Protein AF-A0A7S2FGI6-F1 (afdb_monomer)

Mean predicted aligned error: 8.93 Å

Foldseek 3Di:
DVDDDPPDPAAKWAFFKKQDDDPDPVAAFAKMKGWDDPDPDPQWIKIKMWHDDPNDIDIDIDGGWGADPVDGFKTFHVVCPPPDPDQFRVKMKGWQAWDDDPNKTKTWIWIDGSVCVVVVATMITIIIPDQDDDVVVVVVVVVSCVVSVQVVDPSRDMDTHHGDPPRDPDPPPPPPVPD

Structure (mmCIF, N/CA/C/O backbone):
data_AF-A0A7S2FGI6-F1
#
_entry.id   AF-A0A7S2FGI6-F1
#
loop_
_atom_site.group_PDB
_atom_site.id
_atom_site.type_symbol
_atom_site.label_atom_id
_atom_site.label_alt_id
_atom_site.label_comp_id
_atom_site.label_asym_id
_atom_site.label_entity_id
_atom_site.label_seq_id
_atom_site.pdbx_PDB_ins_code
_atom_site.Cartn_x
_atom_site.Cartn_y
_atom_site.Cartn_z
_atom_site.occupancy
_atom_site.B_iso_or_equiv
_atom_site.auth_seq_id
_atom_site.auth_comp_id
_atom_site.auth_asym_id
_atom_site.auth_atom_id
_atom_site.pdbx_PDB_model_num
ATOM 1 N N . TYR A 1 1 ? 4.372 -10.197 -8.616 1.00 46.59 1 TYR A N 1
ATOM 2 C CA . TYR A 1 1 ? 3.304 -10.507 -9.599 1.00 46.59 1 TYR A CA 1
ATOM 3 C C . TYR A 1 1 ? 3.444 -11.853 -10.317 1.00 46.59 1 TYR A C 1
ATOM 5 O O . TYR A 1 1 ? 2.814 -12.069 -11.348 1.00 46.59 1 TYR A O 1
ATOM 13 N N . THR A 1 2 ? 4.161 -12.835 -9.771 1.00 31.14 2 THR A N 1
ATOM 14 C CA . THR A 1 2 ? 4.179 -14.184 -10.351 1.00 31.14 2 THR A CA 1
ATOM 15 C C . THR A 1 2 ? 2.894 -14.936 -9.953 1.00 31.14 2 THR A C 1
ATOM 17 O O . THR A 1 2 ? 2.873 -15.671 -8.975 1.00 31.14 2 THR A O 1
ATOM 20 N N . ASN A 1 3 ? 1.818 -14.703 -10.729 1.00 39.06 3 ASN A N 1
ATOM 21 C CA . ASN A 1 3 ? 0.435 -15.239 -10.653 1.00 39.06 3 ASN A CA 1
ATOM 22 C C . ASN A 1 3 ? -0.612 -14.499 -9.774 1.00 39.06 3 ASN A C 1
ATOM 24 O O . ASN A 1 3 ? -1.345 -15.137 -9.022 1.00 39.06 3 ASN A O 1
ATOM 28 N N . GLY A 1 4 ? -0.761 -13.171 -9.898 1.00 44.75 4 GLY A N 1
ATOM 29 C CA . GLY A 1 4 ? -1.858 -12.411 -9.257 1.00 44.75 4 GLY A CA 1
ATOM 30 C C . GLY A 1 4 ? -3.149 -12.372 -10.098 1.00 44.75 4 GLY A C 1
ATOM 31 O O . GLY A 1 4 ? -3.116 -11.970 -11.255 1.00 44.75 4 GLY A O 1
ATOM 32 N N . SER A 1 5 ? -4.294 -12.772 -9.536 1.00 54.50 5 SER A N 1
ATOM 33 C CA . SER A 1 5 ? -5.524 -13.155 -10.261 1.00 54.50 5 SER A CA 1
ATOM 34 C C . SER A 1 5 ? -6.460 -12.031 -10.743 1.00 54.50 5 SER A C 1
ATOM 36 O O . SER A 1 5 ? -7.528 -12.351 -11.267 1.00 54.50 5 SER A O 1
ATOM 38 N N . TRP A 1 6 ? -6.138 -10.740 -10.566 1.00 61.28 6 TRP A N 1
ATOM 39 C CA . TRP A 1 6 ? -7.107 -9.651 -10.840 1.00 61.28 6 TRP A CA 1
ATOM 40 C C . TRP A 1 6 ? -6.673 -8.546 -11.813 1.00 61.28 6 TRP A C 1
ATOM 42 O O . TRP A 1 6 ? -7.437 -7.604 -12.008 1.00 61.28 6 TRP A O 1
ATOM 52 N N . GLY A 1 7 ? -5.499 -8.656 -12.438 1.00 66.88 7 GLY A N 1
ATOM 53 C CA . GLY A 1 7 ? -5.110 -7.846 -13.603 1.00 66.88 7 GLY A CA 1
ATOM 54 C C . GLY A 1 7 ? -4.471 -6.476 -13.337 1.00 66.88 7 GLY A C 1
ATOM 55 O O . GLY A 1 7 ? -3.528 -6.149 -14.041 1.00 66.88 7 GLY A O 1
ATOM 56 N N . SER A 1 8 ? -4.919 -5.693 -12.347 1.00 78.19 8 SER A N 1
ATOM 57 C CA . SER A 1 8 ? -4.361 -4.353 -12.064 1.00 78.19 8 SER A CA 1
ATOM 58 C C . SER A 1 8 ? -4.522 -3.946 -10.591 1.00 78.19 8 SER A C 1
ATOM 60 O O . SER A 1 8 ? -5.429 -4.435 -9.910 1.00 78.19 8 SER A O 1
ATOM 62 N N . VAL A 1 9 ? -3.633 -3.068 -10.110 1.00 86.69 9 VAL A N 1
ATOM 63 C CA . VAL A 1 9 ? -3.728 -2.359 -8.811 1.00 86.69 9 VAL A CA 1
ATOM 64 C C . VAL A 1 9 ? -4.228 -0.923 -8.953 1.0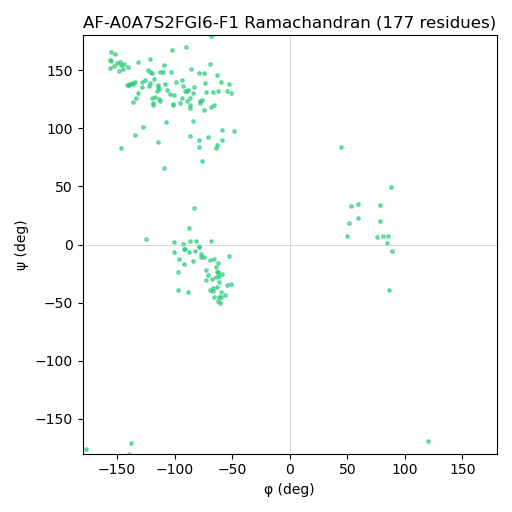0 86.69 9 VAL A C 1
ATOM 66 O O . VAL A 1 9 ? -4.341 -0.220 -7.955 1.00 86.69 9 VAL A O 1
ATOM 69 N N . GLU A 1 10 ? -4.553 -0.494 -10.171 1.00 88.19 10 GLU A N 1
ATOM 70 C CA . GLU A 1 10 ? -5.109 0.828 -10.443 1.00 88.19 10 GLU A CA 1
ATOM 71 C C . GLU A 1 10 ? -6.340 1.126 -9.575 1.00 88.19 10 GLU A C 1
ATOM 73 O O . GLU A 1 10 ? -7.215 0.273 -9.382 1.00 88.19 10 GLU A O 1
ATOM 78 N N . GLY A 1 11 ? -6.402 2.355 -9.070 1.00 89.69 11 GLY A N 1
ATOM 79 C CA . GLY A 1 11 ? -7.513 2.884 -8.294 1.00 89.69 11 GLY A CA 1
ATOM 80 C C . GLY A 1 11 ? -7.126 3.330 -6.889 1.00 89.69 11 GLY A C 1
ATOM 81 O O . GLY A 1 11 ? -5.951 3.440 -6.534 1.00 89.69 11 GLY A O 1
ATOM 82 N N . ASP A 1 12 ? -8.160 3.592 -6.096 1.00 92.00 12 ASP A N 1
ATOM 83 C CA . ASP A 1 12 ? -8.065 4.056 -4.718 1.00 92.00 12 ASP A CA 1
ATOM 84 C C . ASP A 1 12 ? -8.093 2.887 -3.725 1.00 92.00 12 ASP A C 1
ATOM 86 O O . ASP A 1 12 ? -8.932 1.987 -3.818 1.00 92.00 12 ASP A O 1
ATOM 90 N N . TRP A 1 13 ? -7.219 2.938 -2.721 1.00 94.56 13 TRP A N 1
ATOM 91 C CA . TRP A 1 13 ? -7.056 1.884 -1.726 1.00 94.56 13 TRP A CA 1
ATOM 92 C C . TRP A 1 13 ? -6.852 2.440 -0.323 1.00 94.56 13 TRP A C 1
ATOM 94 O O . TRP A 1 13 ? -6.074 3.362 -0.096 1.00 94.56 13 TRP A O 1
ATOM 104 N N . TYR A 1 14 ? -7.500 1.828 0.660 1.00 94.56 14 TYR A N 1
ATOM 105 C CA . TYR A 1 14 ? -7.338 2.187 2.065 1.00 94.56 14 TYR A CA 1
ATOM 106 C C . TYR A 1 14 ? -6.119 1.488 2.649 1.00 94.56 14 TYR A C 1
ATOM 108 O O . TYR A 1 14 ? -5.989 0.271 2.521 1.00 94.56 14 TYR A O 1
ATOM 116 N N . VAL A 1 15 ? -5.243 2.233 3.322 1.00 93.88 15 VAL A N 1
ATOM 117 C CA . VAL A 1 15 ? -4.039 1.669 3.950 1.00 93.88 15 VAL A CA 1
ATOM 118 C C . VAL A 1 15 ? -4.412 1.123 5.321 1.00 93.88 15 VAL A C 1
ATOM 120 O O . VAL A 1 15 ? -4.683 1.870 6.261 1.00 93.88 15 VAL A O 1
ATOM 123 N N . ILE A 1 16 ? -4.463 -0.197 5.431 1.00 95.06 16 ILE A N 1
ATOM 124 C CA . ILE A 1 16 ? -4.957 -0.892 6.617 1.00 95.06 16 ILE A CA 1
ATOM 125 C C . ILE A 1 16 ? -3.844 -1.123 7.630 1.00 95.06 16 ILE A C 1
ATOM 127 O O . ILE A 1 16 ? -4.072 -0.967 8.830 1.00 95.06 16 ILE A O 1
ATOM 131 N N . ALA A 1 17 ? -2.649 -1.484 7.163 1.00 92.94 17 ALA A N 1
ATOM 132 C CA . ALA A 1 17 ? -1.533 -1.800 8.043 1.00 92.94 17 ALA A CA 1
ATOM 133 C C . ALA A 1 17 ? -0.166 -1.513 7.408 1.00 92.94 17 ALA A C 1
ATOM 135 O O . ALA A 1 17 ? -0.068 -1.347 6.191 1.00 92.94 17 ALA A O 1
ATOM 136 N N . GLY A 1 18 ? 0.883 -1.460 8.229 1.00 89.56 18 GLY A N 1
ATOM 137 C CA . GLY A 1 18 ? 2.275 -1.332 7.787 1.00 89.56 18 GLY A CA 1
ATOM 138 C C . GLY A 1 18 ? 3.283 -1.377 8.939 1.00 89.56 18 GLY A C 1
ATOM 139 O O . GLY A 1 18 ? 2.888 -1.574 10.089 1.00 89.56 18 GLY A O 1
ATOM 140 N N . ASN A 1 19 ? 4.578 -1.186 8.651 1.00 84.44 19 ASN A N 1
ATOM 141 C CA . ASN A 1 19 ? 5.636 -1.213 9.681 1.00 84.44 19 ASN A CA 1
ATOM 142 C C . ASN A 1 19 ? 5.899 0.118 10.394 1.00 84.44 19 ASN A C 1
ATOM 144 O O . ASN A 1 19 ? 6.813 0.204 11.215 1.00 84.44 19 ASN A O 1
ATOM 148 N N . VAL A 1 20 ? 5.136 1.172 10.100 1.00 80.81 20 VAL A N 1
ATOM 149 C CA . VAL A 1 20 ? 5.366 2.479 10.721 1.00 80.81 20 VAL A CA 1
ATOM 150 C C . VAL A 1 20 ? 4.455 2.639 11.945 1.00 80.81 20 VAL A C 1
ATOM 152 O O . VAL A 1 20 ? 3.231 2.579 11.786 1.00 80.81 20 VAL A O 1
ATOM 155 N N . PRO A 1 21 ? 5.004 2.866 13.156 1.00 79.12 21 PRO A N 1
ATOM 156 C CA . PRO A 1 21 ? 4.203 3.009 14.369 1.00 79.12 21 PRO A CA 1
ATOM 157 C C . PRO A 1 21 ? 3.211 4.174 14.292 1.00 79.12 21 PRO A C 1
ATOM 159 O O . PRO A 1 21 ? 3.551 5.264 13.834 1.00 79.12 21 PRO A O 1
ATOM 162 N N . THR A 1 22 ? 1.997 3.973 14.809 1.00 73.44 22 THR A N 1
ATOM 163 C CA . THR A 1 22 ? 0.881 4.938 14.723 1.00 73.44 22 THR A CA 1
ATOM 164 C C . THR A 1 22 ? 1.108 6.253 15.477 1.00 73.44 22 THR A C 1
ATOM 166 O O . THR A 1 22 ? 0.327 7.188 15.332 1.00 73.44 22 THR A O 1
ATOM 169 N N . ASP A 1 23 ? 2.127 6.325 16.335 1.00 69.56 23 ASP A N 1
ATOM 170 C CA . ASP A 1 23 ? 2.489 7.513 17.114 1.00 69.56 23 ASP A CA 1
ATOM 171 C C . ASP A 1 23 ? 3.509 8.423 16.401 1.00 69.56 23 ASP A C 1
ATOM 173 O O . ASP A 1 23 ? 3.841 9.502 16.901 1.00 69.56 23 ASP A O 1
ATOM 177 N N . LYS A 1 24 ? 4.010 8.019 15.226 1.00 66.25 24 LYS A N 1
ATOM 178 C CA . LYS A 1 24 ? 4.935 8.815 14.414 1.00 66.25 24 LYS A CA 1
ATOM 179 C C . LYS A 1 24 ? 4.172 9.814 13.556 1.00 66.25 24 LYS A C 1
ATOM 181 O O . LYS A 1 24 ? 3.243 9.448 12.855 1.00 66.25 24 LYS A O 1
ATOM 186 N N . SER A 1 25 ? 4.645 11.059 13.496 1.00 60.88 25 SER A N 1
ATOM 187 C CA . SER A 1 25 ? 4.086 12.100 12.613 1.00 60.88 25 SER A CA 1
ATOM 188 C C . SER A 1 25 ? 4.198 11.782 11.114 1.00 60.88 25 SER A C 1
ATOM 190 O O . SER A 1 25 ? 3.547 12.433 10.302 1.00 60.88 25 SER A O 1
ATOM 192 N N . ALA A 1 26 ? 5.041 10.809 10.754 1.00 61.28 26 ALA A N 1
ATOM 193 C CA . ALA A 1 26 ? 5.211 10.310 9.390 1.00 61.28 26 ALA A CA 1
ATOM 194 C C . ALA A 1 26 ? 4.047 9.415 8.917 1.00 61.28 26 ALA A C 1
ATOM 196 O O . ALA A 1 26 ? 3.960 9.117 7.733 1.00 61.28 26 ALA A O 1
ATOM 197 N N . VAL A 1 27 ? 3.157 9.006 9.826 1.00 67.19 27 VAL A N 1
ATOM 198 C CA . VAL A 1 27 ? 1.917 8.280 9.531 1.00 67.19 27 VAL A CA 1
ATOM 199 C C . VAL A 1 27 ? 0.748 8.928 10.260 1.00 67.19 27 VAL A C 1
ATOM 201 O O . VAL A 1 27 ? 0.908 9.665 11.234 1.00 67.19 27 VAL A O 1
ATOM 204 N N . GLY A 1 28 ? -0.454 8.705 9.744 1.00 72.81 28 GLY A N 1
ATOM 205 C CA . GLY A 1 28 ? -1.670 9.299 10.277 1.00 72.81 28 GLY A CA 1
ATOM 206 C C . GLY A 1 28 ? -2.824 8.317 10.332 1.00 72.81 28 GLY A C 1
ATOM 207 O O . GLY A 1 28 ? -2.676 7.124 10.093 1.00 72.81 28 GLY A O 1
ATOM 208 N N . ASN A 1 29 ? -3.999 8.851 10.634 1.00 80.69 29 ASN A N 1
ATOM 209 C CA . ASN A 1 29 ? -5.262 8.145 10.456 1.00 80.69 29 ASN A CA 1
ATOM 210 C C . ASN A 1 29 ? -5.813 8.430 9.055 1.00 80.69 29 ASN A C 1
ATOM 212 O O . ASN A 1 29 ? -5.332 9.344 8.378 1.00 80.69 29 ASN A O 1
ATOM 216 N N . CYS A 1 30 ? -6.860 7.706 8.654 1.00 86.62 30 CYS A N 1
ATOM 217 C CA . CYS A 1 30 ? -7.558 7.951 7.386 1.00 86.62 30 CYS A CA 1
ATOM 218 C C . CYS A 1 30 ? -6.638 7.828 6.161 1.00 86.62 30 CYS A C 1
ATOM 220 O O . CYS A 1 30 ? -6.749 8.596 5.211 1.00 86.62 30 CYS A O 1
ATOM 222 N N . MET A 1 31 ? -5.680 6.905 6.220 1.00 89.19 31 MET A N 1
ATOM 223 C CA . MET A 1 31 ? -4.678 6.754 5.174 1.00 89.19 31 MET A CA 1
ATOM 224 C C . MET A 1 31 ? -5.292 6.127 3.922 1.00 89.19 31 MET A C 1
ATOM 226 O O . MET A 1 31 ? -5.936 5.076 4.010 1.00 89.19 31 MET A O 1
ATOM 230 N N . GLN A 1 32 ? -5.033 6.724 2.766 1.00 91.38 32 GLN A N 1
ATOM 231 C CA . GLN A 1 32 ? -5.449 6.211 1.466 1.00 91.38 32 GLN A CA 1
ATOM 232 C C . GLN A 1 32 ? -4.289 6.339 0.485 1.00 91.38 32 GLN A C 1
ATOM 234 O O . GLN A 1 32 ? -3.583 7.344 0.494 1.00 91.38 32 GLN A O 1
ATOM 239 N N . MET A 1 33 ? -4.088 5.312 -0.330 1.00 91.69 33 MET A N 1
ATOM 240 C CA . MET A 1 33 ? -3.188 5.322 -1.474 1.00 91.69 33 MET A CA 1
ATOM 241 C C . MET A 1 33 ? -3.997 5.293 -2.761 1.00 91.69 33 MET A C 1
ATOM 243 O O . MET A 1 33 ? -5.049 4.659 -2.816 1.00 91.69 33 MET A O 1
ATOM 247 N N . LYS A 1 34 ? -3.473 5.919 -3.803 1.00 91.31 34 LYS A N 1
ATOM 248 C CA . LYS A 1 34 ? -4.020 5.865 -5.151 1.00 91.31 34 LYS A CA 1
ATOM 249 C C . LYS A 1 34 ? -2.923 5.473 -6.120 1.00 91.31 34 LYS A C 1
ATOM 251 O O . LYS A 1 34 ? -1.807 5.978 -6.025 1.00 91.31 34 LYS A O 1
ATOM 256 N N . PHE A 1 35 ? -3.259 4.565 -7.024 1.00 89.06 35 PHE A N 1
ATOM 257 C CA . PHE A 1 35 ? -2.382 4.114 -8.095 1.00 89.06 35 PHE A CA 1
ATOM 258 C C . PHE A 1 35 ? -3.042 4.449 -9.428 1.00 89.06 35 PHE A C 1
ATOM 260 O O . PHE A 1 35 ? -4.157 3.999 -9.691 1.00 89.06 35 PHE A O 1
ATOM 267 N N . GLU A 1 36 ? -2.372 5.233 -10.261 1.00 87.69 36 GLU A N 1
ATOM 268 C CA . GLU A 1 36 ? -2.850 5.609 -11.593 1.00 87.69 36 GLU A CA 1
ATOM 269 C C . GLU A 1 36 ? -1.832 5.192 -12.640 1.00 87.69 36 GLU A C 1
ATOM 271 O O . GLU A 1 36 ? -0.639 5.427 -12.468 1.00 87.69 36 GLU A O 1
ATOM 276 N N . PHE A 1 37 ? -2.307 4.619 -13.739 1.00 83.75 37 PHE A N 1
ATOM 277 C CA . PHE A 1 37 ? -1.477 4.246 -14.877 1.00 83.75 37 PHE A CA 1
ATOM 278 C C . PHE A 1 37 ? -1.770 5.225 -16.024 1.00 83.75 37 PHE A C 1
ATOM 280 O O . PHE A 1 37 ? -2.868 5.184 -16.587 1.00 83.75 37 PHE A O 1
ATOM 287 N N . PRO A 1 38 ? -0.869 6.180 -16.330 1.00 77.25 38 PRO A N 1
ATOM 288 C CA . PRO A 1 38 ? -1.092 7.146 -17.402 1.00 77.25 38 PRO A CA 1
ATOM 289 C C . PRO A 1 38 ? -1.207 6.459 -18.776 1.00 77.25 38 PRO A C 1
ATOM 291 O O . PRO A 1 38 ? -0.367 5.643 -19.127 1.00 77.25 38 PRO A O 1
ATOM 294 N N . GLU A 1 39 ? -2.232 6.828 -19.554 1.00 61.47 39 GLU A N 1
ATOM 295 C CA . GLU A 1 39 ? -2.432 6.502 -20.985 1.00 61.47 39 GLU A CA 1
ATOM 296 C C . GLU A 1 39 ? -2.159 5.047 -21.431 1.00 61.47 39 GLU A C 1
ATOM 298 O O . GLU A 1 39 ? -1.122 4.789 -22.017 1.00 61.47 39 GLU A O 1
ATOM 303 N N . ASP A 1 40 ? -3.108 4.109 -21.289 1.00 61.19 40 ASP A N 1
ATOM 304 C CA . ASP A 1 40 ? -3.093 2.747 -21.894 1.00 61.19 40 ASP A CA 1
ATOM 305 C C . ASP A 1 40 ? -1.802 1.900 -21.710 1.00 61.19 40 ASP A C 1
ATOM 307 O O . ASP A 1 40 ? -1.700 0.802 -22.270 1.00 61.19 40 ASP A O 1
ATOM 311 N N . THR A 1 41 ? -0.828 2.348 -20.915 1.00 66.00 41 THR A N 1
ATOM 312 C CA . THR A 1 41 ? 0.397 1.613 -20.598 1.00 66.00 41 THR A CA 1
ATOM 313 C C . THR A 1 41 ? 0.361 1.138 -19.150 1.00 66.00 41 THR A C 1
ATOM 315 O O . THR A 1 41 ? -0.052 1.848 -18.240 1.00 66.00 41 THR A O 1
ATOM 318 N N . THR A 1 42 ? 0.800 -0.100 -18.931 1.00 67.19 42 THR A N 1
ATOM 319 C CA . THR A 1 42 ? 1.087 -0.632 -17.590 1.00 67.19 42 THR A CA 1
ATOM 320 C C . THR A 1 42 ? 2.517 -0.328 -17.148 1.00 67.19 42 THR A C 1
ATOM 322 O O . THR A 1 42 ? 2.886 -0.622 -16.011 1.00 67.19 42 THR A O 1
ATOM 325 N N . GLU A 1 43 ? 3.313 0.240 -18.057 1.00 71.44 43 GLU A N 1
ATOM 326 C CA . GLU A 1 43 ? 4.725 0.538 -17.853 1.00 71.44 43 GLU A CA 1
ATOM 327 C C . GLU A 1 43 ? 4.892 1.721 -16.905 1.00 71.44 43 GLU A C 1
ATOM 329 O O . GLU A 1 43 ? 5.854 1.733 -16.159 1.00 71.44 43 GLU A O 1
ATOM 334 N N . TRP A 1 44 ? 3.958 2.674 -16.860 1.00 80.69 44 TRP A N 1
ATOM 335 C CA . TRP A 1 44 ? 4.074 3.859 -16.007 1.00 80.69 44 TRP A CA 1
ATOM 336 C C . TRP A 1 44 ? 3.025 3.866 -14.901 1.00 80.69 44 TRP A C 1
ATOM 338 O O . TRP A 1 44 ? 1.844 3.659 -15.161 1.00 80.69 44 TRP A O 1
ATOM 348 N N . MET A 1 45 ? 3.439 4.159 -13.669 1.00 84.81 45 MET A N 1
ATOM 349 C CA . MET A 1 45 ? 2.554 4.232 -12.509 1.00 84.81 45 MET A CA 1
ATOM 350 C C . MET A 1 45 ? 2.827 5.494 -11.684 1.00 84.81 45 MET A C 1
ATOM 352 O O . MET A 1 45 ? 3.939 5.736 -11.213 1.00 84.81 45 MET A O 1
ATOM 356 N N . ASN A 1 46 ? 1.780 6.272 -11.438 1.00 84.69 46 ASN A N 1
ATOM 357 C CA . ASN A 1 46 ? 1.743 7.281 -10.390 1.00 84.69 46 ASN A CA 1
ATOM 358 C C . ASN A 1 46 ? 1.193 6.650 -9.110 1.00 84.69 46 ASN A C 1
ATOM 360 O O . ASN A 1 46 ? 0.161 5.983 -9.131 1.00 84.69 46 ASN A O 1
ATOM 364 N N . GLN A 1 47 ? 1.872 6.886 -7.996 1.00 85.50 47 GLN A N 1
ATOM 365 C CA . GLN A 1 47 ? 1.442 6.521 -6.657 1.00 85.50 47 GLN A CA 1
ATOM 366 C C . GLN A 1 47 ? 1.261 7.795 -5.838 1.00 85.50 47 GLN A C 1
ATOM 368 O O . GLN A 1 47 ? 2.185 8.588 -5.684 1.00 85.50 47 GLN A O 1
ATOM 373 N N . GLU A 1 48 ? 0.100 7.959 -5.233 1.00 86.19 48 GLU A N 1
ATOM 374 C CA . GLU A 1 48 ? -0.179 9.043 -4.298 1.00 86.19 48 GLU A CA 1
ATOM 375 C C . GLU A 1 48 ? -0.620 8.447 -2.965 1.00 86.19 48 GLU A C 1
ATOM 377 O O . GLU A 1 48 ? -1.213 7.369 -2.918 1.00 86.19 48 GLU A O 1
ATOM 382 N N . MET A 1 49 ? -0.353 9.134 -1.859 1.00 85.88 49 MET A N 1
ATOM 383 C CA . MET A 1 49 ? -0.948 8.802 -0.568 1.00 85.88 49 MET A CA 1
ATOM 384 C C . MET A 1 49 ? -1.339 10.065 0.185 1.00 85.88 49 MET A C 1
ATOM 386 O O . MET A 1 49 ? -0.561 11.012 0.307 1.00 85.88 49 MET A O 1
ATOM 390 N N . MET A 1 50 ? -2.521 10.006 0.790 1.00 86.56 50 MET A N 1
ATOM 391 C CA . MET A 1 50 ? -3.013 10.981 1.752 1.00 86.56 50 MET A CA 1
ATOM 392 C C . MET A 1 50 ? -3.141 10.371 3.148 1.00 86.56 50 MET A C 1
ATOM 394 O O . MET A 1 50 ? -3.428 9.182 3.302 1.00 86.56 50 MET A O 1
ATOM 398 N N . TYR A 1 51 ? -2.935 11.187 4.180 1.00 83.81 51 TYR A N 1
ATOM 399 C CA . TYR A 1 51 ? -3.150 10.804 5.575 1.00 83.81 51 TYR A CA 1
ATOM 400 C C . TYR A 1 51 ? -3.400 12.020 6.468 1.00 83.81 51 TYR A C 1
ATOM 402 O O . TYR A 1 51 ? -3.003 13.137 6.146 1.00 83.81 51 TYR A O 1
ATOM 410 N N . LYS A 1 52 ? -4.020 11.811 7.634 1.00 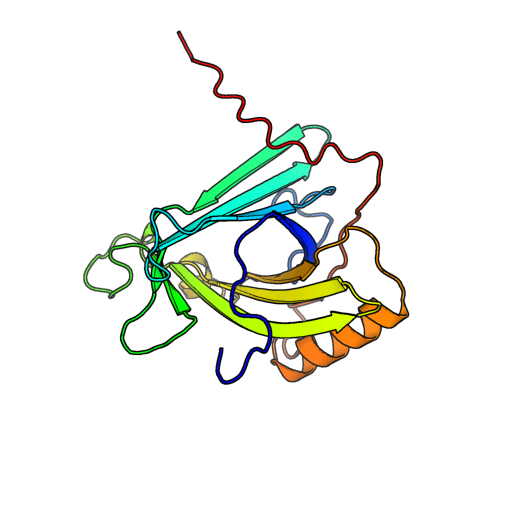78.94 52 LYS A N 1
ATOM 411 C CA . LYS A 1 52 ? -4.298 12.877 8.606 1.00 78.94 52 LYS A CA 1
ATOM 412 C C . LYS A 1 52 ? -3.496 12.694 9.888 1.00 78.94 52 LYS A C 1
ATOM 414 O O . LYS A 1 52 ? -3.642 11.681 10.569 1.00 78.94 52 LYS A O 1
ATOM 419 N N . SER A 1 53 ? -2.715 13.697 10.280 1.00 77.12 53 SER A N 1
ATOM 420 C CA . SER A 1 53 ? -1.956 13.693 11.539 1.00 77.12 53 SER A CA 1
ATOM 421 C C . SER A 1 53 ? -2.160 15.004 12.297 1.00 77.12 53 SER A C 1
ATOM 423 O O . SER A 1 53 ? -2.096 16.086 11.722 1.00 77.12 53 SER A O 1
ATOM 425 N N . GLY A 1 54 ? -2.495 14.927 13.589 1.00 74.12 54 GLY A N 1
ATOM 426 C CA . GLY A 1 54 ? -2.716 16.120 14.422 1.00 74.12 54 GLY A CA 1
ATOM 427 C C . GLY A 1 54 ? -3.824 17.071 13.936 1.00 74.12 54 GLY A C 1
ATOM 428 O O . GLY A 1 54 ? -3.804 18.247 14.281 1.00 74.12 54 GLY A O 1
ATOM 429 N N . GLY A 1 55 ? -4.779 16.586 13.133 1.00 74.38 55 GLY A N 1
ATOM 430 C CA . GLY A 1 55 ? -5.840 17.407 12.535 1.00 74.38 55 GLY A CA 1
ATOM 431 C C . GLY A 1 55 ? -5.490 18.029 11.176 1.00 74.38 55 GLY A C 1
ATOM 432 O O . GLY A 1 55 ? -6.383 18.583 10.538 1.00 74.38 55 GLY A O 1
ATOM 433 N N . THR A 1 56 ? -4.248 17.880 10.717 1.00 76.94 56 THR A N 1
ATOM 434 C CA . THR A 1 56 ? -3.752 18.359 9.420 1.00 76.94 56 THR A CA 1
ATOM 435 C C . THR A 1 56 ? -3.744 17.224 8.404 1.00 76.94 56 THR A C 1
ATOM 437 O O . THR A 1 56 ? -3.382 16.096 8.746 1.00 76.94 56 THR A O 1
ATOM 440 N N . ASP A 1 57 ? -4.129 17.528 7.167 1.00 77.44 57 ASP A N 1
ATOM 441 C CA . ASP A 1 57 ? -4.049 16.593 6.047 1.00 77.44 57 ASP A CA 1
ATOM 442 C C . ASP A 1 57 ? -2.668 16.709 5.387 1.00 77.44 57 ASP A C 1
ATOM 444 O O . ASP A 1 57 ? -2.168 17.809 5.141 1.00 77.44 57 ASP A O 1
ATOM 448 N N . TYR A 1 58 ? -2.046 15.564 5.140 1.00 76.94 58 TYR A N 1
ATOM 449 C CA . TYR A 1 58 ? -0.748 15.413 4.500 1.00 76.94 58 TYR A CA 1
ATOM 450 C C . TYR A 1 58 ? -0.917 14.601 3.226 1.00 76.94 58 TYR A C 1
ATOM 452 O O . TYR A 1 58 ? -1.760 13.706 3.154 1.00 76.94 58 TYR A O 1
ATOM 460 N N . MET A 1 59 ? -0.084 14.907 2.239 1.00 77.00 59 MET A N 1
ATOM 461 C CA . MET A 1 59 ? -0.088 14.262 0.938 1.00 77.00 59 MET A CA 1
ATOM 462 C C . MET A 1 59 ? 1.353 14.083 0.476 1.00 77.00 59 MET A C 1
ATOM 464 O O . MET A 1 59 ? 2.175 14.988 0.636 1.00 77.00 59 MET A O 1
ATOM 468 N N . TRP A 1 60 ? 1.652 12.919 -0.084 1.00 75.00 60 TRP A N 1
ATOM 469 C CA . TRP A 1 60 ? 2.892 12.673 -0.804 1.00 75.00 60 TRP A CA 1
ATOM 470 C C . TRP A 1 60 ? 2.588 11.953 -2.104 1.00 75.00 60 TRP A C 1
ATOM 472 O O . TRP A 1 60 ? 1.737 11.066 -2.156 1.00 75.00 60 TRP A O 1
ATOM 482 N N . ASN A 1 61 ? 3.309 12.360 -3.140 1.00 74.12 61 ASN A N 1
ATOM 483 C CA . ASN A 1 61 ? 3.114 11.895 -4.497 1.00 74.12 61 ASN A CA 1
ATOM 484 C C . ASN A 1 61 ? 4.426 11.363 -5.045 1.00 74.12 61 ASN A C 1
ATOM 486 O O . ASN A 1 61 ? 5.492 11.933 -4.808 1.00 74.12 61 ASN A O 1
ATOM 490 N N . TYR A 1 62 ? 4.308 10.286 -5.801 1.00 72.12 62 TYR A N 1
ATOM 491 C CA . TYR A 1 62 ? 5.389 9.597 -6.464 1.00 72.12 62 TYR A CA 1
ATOM 492 C C . TYR A 1 62 ? 4.951 9.296 -7.898 1.00 72.12 62 TYR A C 1
ATOM 494 O O . TYR A 1 62 ? 4.229 8.337 -8.156 1.00 72.12 62 TYR A O 1
ATOM 502 N N . THR A 1 63 ? 5.306 10.178 -8.826 1.00 72.12 63 THR A N 1
ATOM 503 C CA . THR A 1 63 ? 4.835 10.145 -10.219 1.00 72.12 63 THR A CA 1
ATOM 504 C C . THR A 1 63 ? 5.907 9.609 -11.154 1.00 72.12 63 THR A C 1
ATOM 506 O O . THR A 1 63 ? 7.077 9.892 -10.928 1.00 72.12 63 THR A O 1
ATOM 509 N N . GLY A 1 64 ? 5.506 8.927 -12.228 1.00 67.56 64 GLY A N 1
ATOM 510 C CA . GLY A 1 64 ? 6.432 8.491 -13.277 1.00 67.56 64 GLY A CA 1
ATOM 511 C C . GLY A 1 64 ? 7.248 7.248 -12.924 1.00 67.56 64 GLY A C 1
ATOM 512 O O . GLY A 1 64 ? 8.395 7.146 -13.335 1.00 67.56 64 GLY A O 1
ATOM 513 N N . ASN A 1 65 ? 6.683 6.296 -12.171 1.00 76.19 65 ASN A N 1
ATOM 514 C CA . ASN A 1 65 ? 7.391 5.042 -11.922 1.00 76.19 65 ASN A CA 1
ATOM 515 C C . ASN A 1 65 ? 7.307 4.118 -13.137 1.00 76.19 65 ASN A C 1
ATOM 517 O O . ASN A 1 65 ? 6.203 3.721 -13.505 1.00 76.19 65 ASN A O 1
ATOM 521 N N . GLU A 1 66 ? 8.445 3.729 -13.694 1.00 82.19 66 GLU A N 1
ATOM 522 C CA . GLU A 1 66 ? 8.558 2.797 -14.811 1.00 82.19 66 GLU A CA 1
ATOM 523 C C . GLU A 1 66 ? 8.650 1.343 -14.314 1.00 82.19 66 GLU A C 1
ATOM 525 O O . GLU A 1 66 ? 9.436 1.019 -13.417 1.00 82.19 66 GLU A O 1
ATOM 530 N N . GLU A 1 67 ? 7.860 0.442 -14.893 1.00 81.00 67 GLU A N 1
ATOM 531 C CA . GLU A 1 67 ? 7.952 -0.997 -14.674 1.00 81.00 67 GLU A CA 1
ATOM 532 C C . GLU A 1 67 ? 9.275 -1.525 -15.240 1.00 81.00 67 GLU A C 1
ATOM 534 O O . GLU A 1 67 ? 9.637 -1.279 -16.391 1.00 81.00 67 GLU A O 1
ATOM 539 N N . LEU A 1 68 ? 10.001 -2.307 -14.443 1.00 74.19 68 LEU A N 1
ATOM 540 C CA . LEU A 1 68 ? 11.224 -2.943 -14.908 1.00 74.19 68 LEU A CA 1
ATOM 541 C C . LEU A 1 68 ? 10.913 -3.965 -16.002 1.00 74.19 68 LEU A C 1
ATOM 543 O O . LEU A 1 68 ? 10.258 -4.980 -15.760 1.00 74.19 68 LEU A O 1
ATOM 547 N N . THR A 1 69 ? 11.493 -3.750 -17.180 1.00 72.19 69 THR A N 1
ATOM 548 C CA . THR A 1 69 ? 11.374 -4.649 -18.341 1.00 72.19 69 THR A CA 1
ATOM 549 C C . THR A 1 69 ? 11.770 -6.097 -18.030 1.00 72.19 69 THR A C 1
ATOM 551 O O . THR A 1 69 ? 11.133 -7.029 -18.522 1.00 72.19 69 THR A O 1
ATOM 554 N N . ASP A 1 70 ? 12.765 -6.297 -17.161 1.00 74.75 70 ASP A N 1
ATOM 555 C CA . ASP A 1 70 ? 13.244 -7.619 -16.738 1.00 74.75 70 ASP A CA 1
ATOM 556 C C . ASP A 1 70 ? 12.558 -8.155 -15.461 1.00 74.75 70 ASP A C 1
ATOM 558 O O . ASP A 1 70 ? 12.839 -9.281 -15.036 1.00 74.75 70 ASP A O 1
ATOM 562 N N . TYR A 1 71 ? 11.670 -7.378 -14.823 1.00 71.44 71 TYR A N 1
ATOM 563 C CA . TYR A 1 71 ? 11.041 -7.754 -13.553 1.00 71.44 71 TYR A CA 1
ATOM 564 C C . TYR A 1 71 ? 9.599 -7.234 -13.413 1.00 71.44 71 TYR A C 1
ATOM 566 O O . TYR A 1 71 ? 9.326 -6.243 -12.740 1.00 71.44 71 TYR A O 1
ATOM 574 N N . THR A 1 72 ? 8.650 -7.971 -13.997 1.00 76.00 72 THR A N 1
ATOM 575 C CA . THR A 1 72 ? 7.214 -7.645 -13.960 1.00 76.00 72 THR A CA 1
ATOM 576 C C . THR A 1 72 ? 6.676 -7.459 -12.536 1.00 76.00 72 THR A C 1
ATOM 578 O O . THR A 1 72 ? 6.832 -8.321 -11.658 1.00 76.00 72 THR A O 1
ATOM 581 N N . GLY A 1 73 ? 5.945 -6.367 -12.331 1.00 77.06 73 GLY A N 1
ATOM 582 C CA . GLY A 1 73 ? 5.357 -5.973 -11.060 1.00 77.06 73 GLY A CA 1
ATOM 583 C C . GLY A 1 73 ? 6.343 -5.331 -10.089 1.00 77.06 73 GLY A C 1
ATOM 584 O O . GLY A 1 73 ? 6.100 -5.360 -8.876 1.00 77.06 73 GLY A O 1
ATOM 585 N N . VAL A 1 74 ? 7.465 -4.825 -10.601 1.00 82.25 74 VAL A N 1
ATOM 586 C CA . VAL A 1 74 ? 8.369 -3.914 -9.901 1.00 82.25 74 VAL A CA 1
ATOM 587 C C . VAL A 1 74 ? 8.432 -2.622 -10.694 1.00 82.25 74 VAL A C 1
ATOM 589 O O . VAL A 1 74 ? 8.758 -2.647 -11.875 1.00 82.25 74 VAL A O 1
ATOM 592 N N . TRP A 1 75 ? 8.161 -1.508 -10.024 1.00 83.25 75 TRP A N 1
ATOM 593 C CA . TRP A 1 75 ? 8.243 -0.171 -10.600 1.00 83.25 75 TRP A CA 1
ATOM 594 C C . TRP A 1 75 ? 9.362 0.614 -9.921 1.00 83.25 75 TRP A C 1
ATOM 596 O O . TRP A 1 75 ? 9.487 0.544 -8.698 1.00 83.25 75 TRP A O 1
ATOM 606 N N . LYS A 1 76 ? 10.164 1.351 -10.687 1.00 79.62 76 LYS A N 1
ATOM 607 C CA . LYS A 1 76 ? 11.230 2.244 -10.202 1.00 79.62 76 LYS A CA 1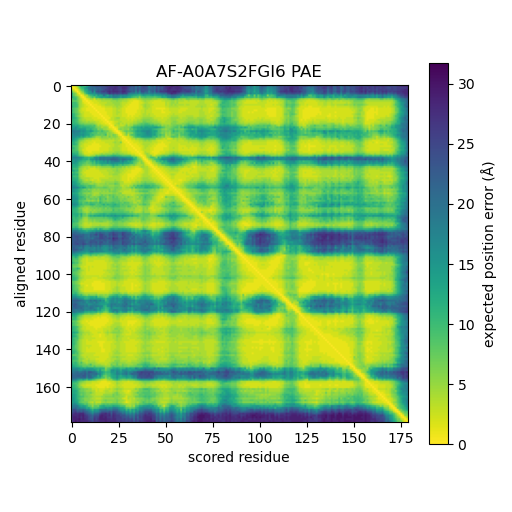
ATOM 608 C C . LYS A 1 76 ? 10.982 3.668 -10.684 1.00 79.62 76 LYS A C 1
ATOM 610 O O . LYS A 1 76 ? 10.278 3.849 -11.667 1.00 79.62 76 LYS A O 1
ATOM 615 N N . ASN A 1 77 ? 11.575 4.667 -10.045 1.00 72.31 77 ASN A N 1
ATOM 616 C CA . ASN A 1 77 ? 11.579 6.008 -10.632 1.00 72.31 77 ASN A CA 1
ATOM 617 C C . ASN A 1 77 ? 12.485 6.054 -11.882 1.00 72.31 77 ASN A C 1
ATOM 619 O O . ASN A 1 77 ? 13.416 5.241 -11.980 1.00 72.31 77 ASN A O 1
ATOM 623 N N . GLU A 1 78 ? 12.232 6.985 -12.813 1.00 57.47 78 GLU A N 1
ATOM 624 C CA . GLU A 1 78 ? 13.220 7.325 -13.854 1.00 57.47 78 GLU A CA 1
ATOM 625 C C . GLU A 1 78 ? 14.562 7.614 -13.151 1.00 57.47 78 GLU A C 1
ATOM 627 O O . GLU A 1 78 ? 14.588 8.319 -12.145 1.00 57.47 78 GLU A O 1
ATOM 632 N N . ASP A 1 79 ? 15.648 6.994 -13.626 1.00 54.41 79 ASP A N 1
ATOM 633 C CA . ASP A 1 79 ? 17.019 7.045 -13.075 1.00 54.41 79 ASP A CA 1
ATOM 634 C C . ASP A 1 79 ? 17.354 6.132 -11.865 1.00 54.41 79 ASP A C 1
ATOM 636 O O . ASP A 1 79 ? 18.479 6.153 -11.349 1.00 54.41 79 ASP A O 1
ATOM 640 N N . GLY A 1 80 ? 16.455 5.226 -11.454 1.00 48.97 80 GLY A N 1
ATOM 641 C CA . GLY A 1 80 ? 16.709 4.222 -10.397 1.00 48.97 80 GLY A CA 1
ATOM 642 C C . GLY A 1 80 ? 17.726 3.111 -10.730 1.00 48.97 80 GLY A C 1
ATOM 643 O O . GLY A 1 80 ? 17.951 2.199 -9.933 1.00 48.97 80 GLY A O 1
ATOM 644 N N . ASP A 1 81 ? 18.343 3.180 -11.906 1.00 48.50 81 ASP A N 1
ATOM 645 C CA . ASP A 1 81 ? 19.313 2.260 -12.517 1.00 48.50 81 ASP A CA 1
ATOM 646 C C . ASP A 1 81 ? 20.677 2.255 -11.815 1.00 48.50 81 ASP A C 1
ATOM 648 O O . ASP A 1 81 ? 21.506 1.378 -12.064 1.00 48.50 81 ASP A O 1
ATOM 652 N N . GLY A 1 82 ? 20.923 3.242 -10.949 1.00 46.06 82 GLY A N 1
ATOM 653 C CA . GLY A 1 82 ? 22.192 3.410 -10.243 1.00 46.06 82 GLY A CA 1
ATOM 654 C C . GLY A 1 82 ? 23.265 4.178 -11.020 1.00 46.06 82 GLY A C 1
ATOM 655 O O . GLY A 1 82 ? 24.387 4.272 -10.527 1.00 46.06 82 GLY A O 1
ATOM 656 N N . ASP A 1 83 ? 22.933 4.746 -12.184 1.00 47.88 83 ASP A N 1
ATOM 657 C CA . ASP A 1 83 ? 23.822 5.644 -12.938 1.00 47.88 83 ASP A CA 1
ATOM 658 C C . ASP A 1 83 ? 23.747 7.105 -12.451 1.00 47.88 83 ASP A C 1
ATOM 660 O O . ASP A 1 83 ? 24.636 7.902 -12.766 1.00 47.88 83 ASP A O 1
ATOM 664 N N . ASN A 1 84 ? 22.731 7.449 -11.646 1.00 49.44 84 ASN A N 1
ATOM 665 C CA . ASN A 1 84 ? 22.613 8.744 -10.984 1.00 49.44 84 ASN A CA 1
ATOM 666 C C . ASN A 1 84 ? 22.977 8.638 -9.489 1.00 49.44 84 ASN A C 1
ATOM 668 O O . ASN A 1 84 ? 22.492 7.775 -8.752 1.00 49.44 84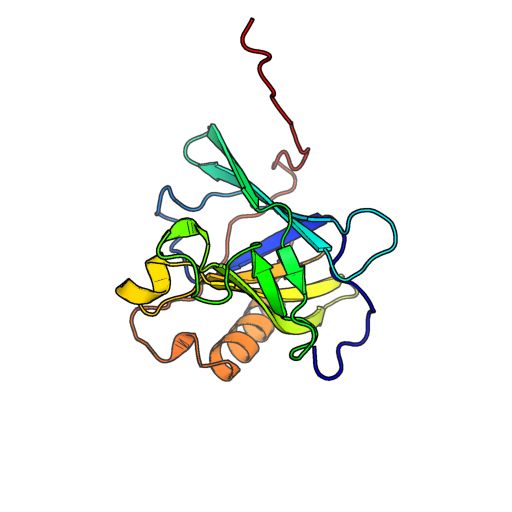 ASN A O 1
ATOM 672 N N . ASP A 1 85 ? 23.858 9.528 -9.028 1.00 53.00 85 ASP A N 1
ATOM 673 C CA . ASP A 1 85 ? 24.299 9.607 -7.625 1.00 53.00 85 ASP A CA 1
ATOM 674 C C . ASP A 1 85 ? 23.257 10.308 -6.727 1.00 53.00 85 ASP A C 1
ATOM 676 O O . ASP A 1 85 ? 23.456 10.450 -5.514 1.00 53.00 85 ASP A O 1
ATOM 680 N N . GLU A 1 86 ? 22.146 10.769 -7.308 1.00 55.50 86 GLU A N 1
ATOM 681 C CA . GLU A 1 86 ? 21.084 11.452 -6.587 1.00 55.50 86 GLU A CA 1
ATOM 682 C C . GLU A 1 86 ? 20.266 10.459 -5.764 1.00 55.50 86 GLU A C 1
ATOM 684 O O . GLU A 1 86 ? 19.599 9.547 -6.247 1.00 55.50 86 GLU A O 1
ATOM 689 N N . ILE A 1 87 ? 20.337 10.653 -4.448 1.00 52.62 87 ILE A N 1
ATOM 690 C CA . ILE A 1 87 ? 19.700 9.800 -3.450 1.00 52.62 87 ILE A CA 1
ATOM 691 C C . ILE A 1 87 ? 18.206 9.580 -3.757 1.00 52.62 87 ILE A C 1
ATOM 693 O O . ILE A 1 87 ? 17.695 8.492 -3.534 1.00 52.62 87 ILE A O 1
ATOM 697 N N . TYR A 1 88 ? 17.512 10.567 -4.328 1.00 50.19 88 TYR A N 1
ATOM 698 C CA . TYR A 1 88 ? 16.068 10.523 -4.551 1.00 50.19 88 TYR A CA 1
ATOM 699 C C . TYR A 1 88 ? 15.602 9.691 -5.757 1.00 50.19 88 TYR A C 1
ATOM 701 O O . TYR A 1 88 ? 14.393 9.508 -5.899 1.00 50.19 88 TYR A O 1
ATOM 709 N N . ASP A 1 89 ? 16.519 9.114 -6.535 1.00 55.03 89 ASP A N 1
ATOM 710 C CA . ASP A 1 89 ? 16.173 8.307 -7.716 1.00 55.03 89 ASP A CA 1
ATOM 711 C C . ASP A 1 89 ? 16.137 6.803 -7.392 1.00 55.03 89 ASP A C 1
ATOM 713 O O . ASP A 1 89 ? 15.578 5.993 -8.123 1.00 55.03 89 ASP A O 1
ATOM 717 N N . ARG A 1 90 ? 16.648 6.398 -6.219 1.00 63.44 90 ARG A N 1
ATOM 718 C CA . ARG A 1 90 ? 16.765 4.987 -5.791 1.00 63.44 90 ARG A CA 1
ATOM 719 C C . ARG A 1 90 ? 15.498 4.400 -5.171 1.00 63.44 90 ARG A C 1
ATOM 721 O O . ARG A 1 90 ? 15.581 3.568 -4.261 1.00 63.44 90 ARG A O 1
ATOM 728 N N . PHE A 1 91 ? 14.323 4.850 -5.594 1.00 72.88 91 PHE A N 1
ATOM 729 C CA . PHE A 1 91 ? 13.084 4.245 -5.121 1.00 72.88 91 PHE A CA 1
ATOM 730 C C . PHE A 1 91 ? 12.604 3.164 -6.073 1.00 72.88 91 PHE A C 1
ATOM 732 O O . PHE A 1 91 ? 12.666 3.294 -7.294 1.00 72.88 91 PHE A O 1
ATOM 739 N N . TRP A 1 92 ? 12.079 2.101 -5.482 1.00 79.44 92 TRP A N 1
ATOM 740 C CA . TRP A 1 92 ? 11.389 1.051 -6.202 1.00 79.44 92 TRP A CA 1
ATOM 741 C C . TRP A 1 92 ? 10.267 0.495 -5.344 1.00 79.44 92 TRP A C 1
ATOM 743 O O . TRP A 1 92 ? 10.305 0.544 -4.113 1.00 79.44 92 TRP A O 1
ATOM 753 N N . SER A 1 93 ? 9.265 -0.060 -6.003 1.00 84.69 93 SER A N 1
ATOM 754 C CA . SER A 1 93 ? 8.094 -0.599 -5.341 1.00 84.69 93 SER A CA 1
ATOM 755 C C . SER A 1 93 ? 7.631 -1.887 -5.991 1.00 84.69 93 SER A C 1
ATOM 757 O O . SER A 1 93 ? 7.865 -2.118 -7.175 1.00 84.69 93 SER A O 1
ATOM 759 N N . SER A 1 94 ? 6.977 -2.751 -5.222 1.00 86.44 94 SER A N 1
ATOM 760 C CA . SER A 1 94 ? 6.446 -4.013 -5.730 1.00 86.44 94 SER A CA 1
ATOM 761 C C . SER A 1 94 ? 5.280 -4.520 -4.899 1.00 86.44 94 SER A C 1
ATOM 763 O O . SER A 1 94 ? 5.153 -4.214 -3.715 1.00 86.44 94 SER A O 1
ATOM 765 N N . VAL A 1 95 ? 4.455 -5.373 -5.499 1.00 88.38 95 VAL A N 1
ATOM 766 C CA . VAL A 1 95 ? 3.443 -6.129 -4.761 1.00 88.38 95 VAL A CA 1
ATOM 767 C C . VAL A 1 95 ? 4.044 -7.421 -4.220 1.00 88.38 95 VAL A C 1
ATOM 769 O O . VAL A 1 95 ? 4.472 -8.286 -4.990 1.00 88.38 95 VAL A O 1
ATOM 772 N N . TRP A 1 96 ? 4.011 -7.574 -2.896 1.00 87.19 96 TRP A N 1
ATOM 773 C CA . TRP A 1 96 ? 4.558 -8.739 -2.192 1.00 87.19 96 TRP A CA 1
ATOM 774 C C . TRP A 1 96 ? 3.504 -9.803 -1.853 1.00 87.19 96 TRP A C 1
ATOM 776 O O . TRP A 1 96 ? 3.837 -10.979 -1.728 1.00 87.19 96 TRP A O 1
ATOM 786 N N . ALA A 1 97 ? 2.225 -9.429 -1.762 1.00 89.88 97 ALA A N 1
ATOM 787 C CA . ALA A 1 97 ? 1.114 -10.362 -1.573 1.00 89.88 97 ALA A CA 1
ATOM 788 C C . ALA A 1 97 ? -0.173 -9.836 -2.208 1.00 89.88 97 ALA A C 1
ATOM 790 O O . ALA A 1 97 ? -0.355 -8.633 -2.351 1.00 89.88 97 ALA A O 1
ATOM 791 N N . VAL A 1 98 ? -1.086 -10.743 -2.544 1.00 90.56 98 VAL A N 1
ATOM 792 C CA . VAL A 1 98 ? -2.446 -10.432 -2.999 1.00 90.56 98 VAL A CA 1
ATOM 793 C C . VAL A 1 98 ? -3.420 -11.397 -2.321 1.00 90.56 98 VAL A C 1
ATOM 795 O O . VAL A 1 98 ? -3.128 -12.588 -2.220 1.00 90.56 98 VAL A O 1
ATOM 798 N N . GLY A 1 99 ? -4.578 -10.915 -1.877 1.00 91.12 99 GLY A N 1
ATOM 799 C CA . GLY A 1 99 ? -5.696 -11.768 -1.473 1.00 91.12 99 GLY A CA 1
ATOM 800 C C . GLY A 1 99 ? -7.080 -11.111 -1.567 1.00 91.12 99 GLY A C 1
ATOM 801 O O . GLY A 1 99 ? -7.239 -9.903 -1.704 1.00 91.12 99 GLY A O 1
ATOM 802 N N . GLU A 1 100 ? -8.121 -11.928 -1.494 1.00 92.94 100 GLU A N 1
ATOM 803 C CA . GLU A 1 100 ? -9.503 -11.456 -1.389 1.00 92.94 100 GLU A CA 1
ATOM 804 C C . GLU A 1 100 ? -10.045 -11.874 -0.023 1.00 92.94 100 GLU A C 1
ATOM 806 O O . GLU A 1 100 ? -9.810 -13.001 0.419 1.00 92.94 100 GLU A O 1
ATOM 811 N N . PHE A 1 101 ? -10.739 -10.970 0.662 1.00 93.06 101 PHE A N 1
ATOM 812 C CA . PHE A 1 101 ? -11.360 -11.246 1.952 1.00 93.06 101 PHE A CA 1
ATOM 813 C C . PHE A 1 101 ? -12.765 -10.653 1.967 1.00 93.06 101 PHE A C 1
ATOM 815 O O . PHE A 1 101 ? -12.938 -9.464 1.722 1.00 93.06 101 PHE A O 1
ATOM 822 N N . GLU A 1 102 ? -13.768 -11.496 2.217 1.00 93.06 102 GLU A N 1
ATOM 823 C CA . GLU A 1 102 ? -15.185 -11.094 2.256 1.00 93.06 102 GLU A CA 1
ATOM 824 C C . GLU A 1 102 ? -15.662 -10.335 0.996 1.00 93.06 102 GLU A C 1
ATOM 826 O O . GLU A 1 102 ? -16.548 -9.488 1.061 1.00 93.06 102 GLU A O 1
ATOM 831 N N . GLY A 1 103 ? -15.103 -10.673 -0.173 1.00 90.94 103 GLY A N 1
ATOM 832 C CA . GLY A 1 103 ? -15.448 -10.058 -1.460 1.00 90.94 103 GLY A CA 1
ATOM 833 C C . GLY A 1 103 ? -14.704 -8.755 -1.765 1.00 90.94 103 GLY A C 1
ATOM 834 O O . GLY A 1 103 ? -14.928 -8.163 -2.818 1.00 90.94 103 GLY A O 1
ATOM 835 N N . GLU A 1 104 ? -13.807 -8.314 -0.881 1.00 92.19 104 GLU A N 1
ATOM 836 C CA . GLU A 1 104 ? -12.959 -7.146 -1.093 1.00 92.19 104 GLU A CA 1
ATOM 837 C C . GLU A 1 104 ? -11.517 -7.571 -1.371 1.00 92.19 104 GLU A C 1
ATOM 839 O O . GLU A 1 104 ? -10.926 -8.393 -0.660 1.00 92.19 104 GLU A O 1
ATOM 844 N N . LYS A 1 105 ? -10.926 -6.984 -2.412 1.00 94.00 105 LYS A N 1
ATOM 845 C CA . LYS A 1 105 ? -9.520 -7.209 -2.750 1.00 94.00 105 LYS A CA 1
ATOM 846 C C . LYS A 1 105 ? -8.619 -6.474 -1.767 1.00 94.00 105 LYS A C 1
ATOM 848 O O . LYS A 1 105 ? -8.931 -5.366 -1.321 1.00 94.00 105 LYS A O 1
ATOM 853 N N . TRP A 1 106 ? -7.464 -7.061 -1.503 1.00 94.81 106 TRP A N 1
ATOM 854 C CA . TRP A 1 106 ? -6.369 -6.436 -0.781 1.00 94.81 106 TRP A CA 1
ATOM 855 C C . TRP A 1 106 ? -5.032 -6.881 -1.366 1.00 94.81 106 TRP A C 1
ATOM 857 O O . TRP A 1 106 ? -4.912 -7.953 -1.967 1.00 94.81 106 TRP A O 1
ATOM 867 N N . PHE A 1 107 ? -4.008 -6.061 -1.186 1.00 94.19 107 PHE A N 1
ATOM 868 C CA . PHE A 1 107 ? -2.655 -6.447 -1.537 1.00 94.19 107 PHE A CA 1
ATOM 869 C C . PHE A 1 107 ? -1.633 -5.822 -0.602 1.00 94.19 107 PHE A C 1
ATOM 871 O O . PHE A 1 107 ? -1.867 -4.815 0.066 1.00 94.19 107 PHE A O 1
ATOM 878 N N . GLY A 1 108 ? -0.489 -6.481 -0.549 1.00 92.94 108 GLY A N 1
ATOM 879 C CA . GLY A 1 108 ? 0.701 -5.989 0.096 1.00 92.94 108 GLY A CA 1
ATOM 880 C C . GLY A 1 108 ? 1.506 -5.137 -0.874 1.00 92.94 108 GLY A C 1
ATOM 881 O O . GLY A 1 108 ? 1.981 -5.657 -1.882 1.00 92.94 108 GLY A O 1
ATOM 882 N N . TRP A 1 109 ? 1.685 -3.858 -0.561 1.00 91.62 109 TRP A N 1
ATOM 883 C CA . TRP 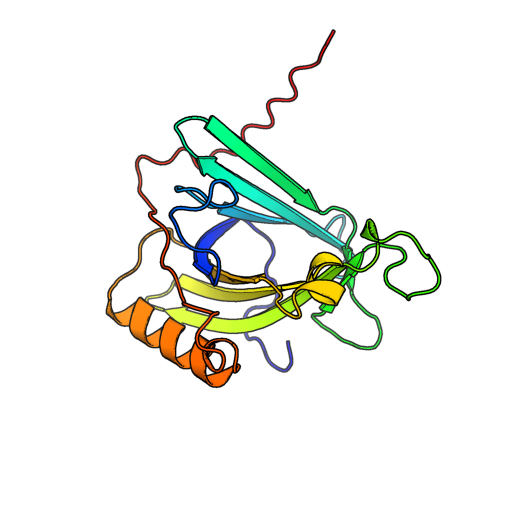A 1 109 ? 2.529 -2.929 -1.304 1.00 91.62 109 TRP A CA 1
ATOM 884 C C . TRP A 1 109 ? 3.855 -2.738 -0.579 1.00 91.62 109 TRP A C 1
ATOM 886 O O . TRP A 1 109 ? 3.870 -2.325 0.573 1.00 91.62 109 TRP A O 1
ATOM 896 N N . TYR A 1 110 ? 4.975 -3.052 -1.214 1.00 87.50 110 TYR A N 1
ATOM 897 C CA . TYR A 1 110 ? 6.299 -2.786 -0.670 1.00 87.50 110 TYR A CA 1
ATOM 898 C C . TYR A 1 110 ? 6.850 -1.551 -1.357 1.00 87.50 110 TYR A C 1
ATOM 900 O O . TYR A 1 110 ? 7.001 -1.555 -2.574 1.00 87.50 110 TYR A O 1
ATOM 908 N N . PHE A 1 111 ? 7.154 -0.521 -0.577 1.00 82.56 111 PHE A N 1
ATOM 909 C CA . PHE A 1 111 ? 7.783 0.698 -1.064 1.00 82.56 111 PHE A CA 1
ATOM 910 C C . PHE A 1 111 ? 9.190 0.816 -0.477 1.00 82.56 111 PHE A C 1
ATOM 912 O O . PHE A 1 111 ? 9.374 0.784 0.742 1.00 82.56 111 PHE A O 1
ATOM 919 N N . CYS A 1 112 ? 10.188 0.963 -1.336 1.00 76.50 112 CYS A N 1
ATOM 920 C CA . CYS A 1 112 ? 11.591 1.079 -0.973 1.00 76.50 112 CYS A CA 1
ATOM 921 C C . CYS A 1 112 ? 12.147 2.397 -1.502 1.00 76.50 112 CYS A C 1
ATOM 923 O O . CYS A 1 112 ? 11.845 2.789 -2.621 1.00 76.50 112 CYS A O 1
ATOM 925 N N . GLY A 1 113 ? 12.972 3.070 -0.704 1.00 69.38 113 GLY A N 1
ATOM 926 C CA . GLY A 1 113 ? 13.623 4.323 -1.077 1.00 69.38 113 GLY A CA 1
ATOM 927 C C . GLY A 1 113 ? 15.065 4.396 -0.598 1.00 69.38 113 GLY A C 1
ATOM 928 O O . GLY A 1 113 ? 15.516 3.506 0.108 1.00 69.38 113 GLY A O 1
ATOM 929 N N . PRO A 1 114 ? 15.794 5.482 -0.860 1.00 54.22 114 PRO A N 1
ATOM 930 C CA . PRO A 1 114 ? 17.186 5.637 -0.443 1.00 54.22 114 PRO A CA 1
ATOM 931 C C . PRO A 1 114 ? 17.416 5.645 1.066 1.00 54.22 114 PRO A C 1
ATOM 933 O O . PRO A 1 114 ? 18.510 5.338 1.531 1.00 54.22 114 PRO A O 1
ATOM 936 N N . ALA A 1 115 ? 16.399 5.989 1.861 1.00 50.16 115 ALA A N 1
ATOM 937 C CA . ALA A 1 115 ? 16.491 5.836 3.307 1.00 50.16 115 ALA A CA 1
ATOM 938 C C . ALA A 1 115 ? 16.753 4.367 3.689 1.00 50.16 115 ALA A C 1
ATOM 940 O O . ALA A 1 115 ? 17.373 4.128 4.718 1.00 50.16 115 ALA A O 1
ATOM 941 N N . VAL A 1 116 ? 16.367 3.408 2.836 1.00 54.09 116 VAL A N 1
ATOM 942 C CA . VAL A 1 116 ? 16.611 1.967 2.987 1.00 54.09 116 VAL A CA 1
ATOM 943 C C . VAL A 1 116 ? 18.090 1.613 2.866 1.00 54.09 116 VAL A C 1
ATOM 945 O O . VAL A 1 116 ? 18.526 0.712 3.568 1.00 54.09 116 VAL A O 1
ATOM 948 N N . ASP A 1 117 ? 18.904 2.348 2.104 1.00 41.44 117 ASP A N 1
ATOM 949 C CA . ASP A 1 117 ? 20.361 2.114 2.088 1.00 41.44 117 ASP A CA 1
ATOM 950 C C . ASP A 1 117 ? 20.981 2.337 3.484 1.00 41.44 117 ASP A C 1
ATOM 952 O O . ASP A 1 117 ? 21.978 1.710 3.845 1.00 41.44 117 ASP A O 1
ATOM 956 N N . TYR A 1 118 ? 20.357 3.194 4.302 1.00 39.91 118 TYR A N 1
ATOM 957 C CA . TYR A 1 118 ? 20.776 3.486 5.675 1.00 39.91 118 TYR A CA 1
ATOM 958 C C . TYR A 1 118 ? 20.009 2.690 6.732 1.00 39.91 118 TYR A C 1
ATOM 960 O O . TYR A 1 118 ? 20.591 2.287 7.738 1.00 39.91 118 TYR A O 1
ATOM 968 N N . THR A 1 119 ? 18.704 2.492 6.545 1.00 49.06 119 THR A N 1
ATOM 969 C CA . THR A 1 119 ? 17.839 1.826 7.527 1.00 49.06 119 THR A CA 1
ATOM 970 C C . THR A 1 119 ? 17.726 0.327 7.293 1.00 49.06 119 THR A C 1
ATOM 972 O O . THR A 1 119 ? 17.284 -0.367 8.201 1.00 49.06 119 THR A O 1
ATOM 975 N N . GLN A 1 120 ? 18.088 -0.158 6.100 1.00 52.88 120 GLN A N 1
ATOM 976 C CA . GLN A 1 120 ? 17.801 -1.498 5.563 1.00 52.88 120 GLN A CA 1
ATOM 977 C C . GLN A 1 120 ? 16.317 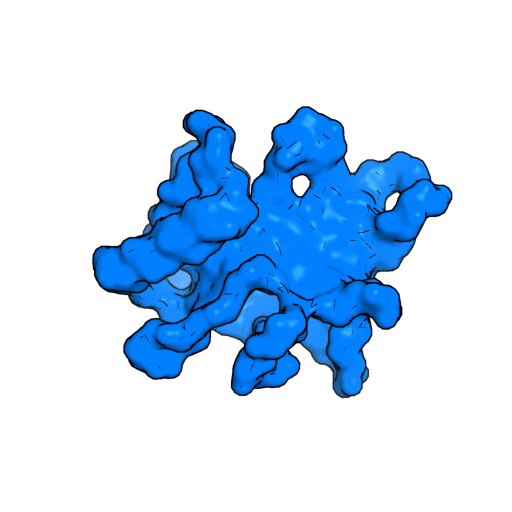-1.891 5.638 1.00 52.88 120 GLN A C 1
ATOM 979 O O . GLN A 1 120 ? 15.969 -3.064 5.557 1.00 52.88 120 GLN A O 1
ATOM 984 N N . LYS A 1 121 ? 15.426 -0.904 5.793 1.00 61.69 121 LYS A N 1
ATOM 985 C CA . LYS A 1 121 ? 14.012 -1.103 6.117 1.00 61.69 121 LYS A CA 1
ATOM 986 C C . LYS A 1 121 ? 13.136 -0.354 5.122 1.00 61.69 121 LYS A C 1
ATOM 988 O O . LYS A 1 121 ? 12.980 0.861 5.245 1.00 61.69 121 LYS A O 1
ATOM 993 N N . GLY A 1 122 ? 12.576 -1.074 4.148 1.00 75.56 122 GLY A N 1
ATOM 994 C CA . GLY A 1 122 ? 11.485 -0.558 3.320 1.00 75.56 122 GLY A CA 1
ATOM 995 C C . GLY A 1 122 ? 10.189 -0.392 4.114 1.00 75.56 122 GLY A C 1
ATOM 996 O O . GLY A 1 122 ? 10.124 -0.679 5.310 1.00 75.56 122 GLY A O 1
ATOM 997 N N . MET A 1 123 ? 9.150 0.079 3.436 1.00 83.19 123 MET A N 1
ATOM 998 C CA . MET A 1 123 ? 7.821 0.295 3.999 1.00 83.19 123 MET A CA 1
ATOM 999 C C . MET A 1 123 ? 6.824 -0.669 3.339 1.00 83.19 123 MET A C 1
ATOM 1001 O O . MET A 1 123 ? 6.231 -0.334 2.310 1.00 83.19 123 MET A O 1
ATOM 1005 N N . PRO A 1 124 ? 6.665 -1.892 3.876 1.00 88.31 124 PRO A N 1
ATOM 1006 C CA . PRO A 1 124 ? 5.546 -2.765 3.558 1.00 88.31 124 PRO A CA 1
ATOM 1007 C C . PRO A 1 124 ? 4.244 -2.182 4.116 1.00 88.31 124 PRO A C 1
ATOM 1009 O O . PRO A 1 124 ? 4.054 -2.041 5.322 1.00 88.31 124 PRO A O 1
ATOM 1012 N N . TRP A 1 125 ? 3.326 -1.892 3.212 1.00 91.12 125 TRP A N 1
ATOM 1013 C CA . TRP A 1 125 ? 1.955 -1.506 3.480 1.00 91.12 125 TRP A CA 1
ATOM 1014 C C . TRP A 1 125 ? 1.006 -2.621 3.069 1.00 91.12 125 TRP A C 1
ATOM 1016 O O . TRP A 1 125 ? 1.288 -3.422 2.177 1.00 91.12 125 TRP A O 1
ATOM 1026 N N . VAL A 1 126 ? -0.156 -2.641 3.701 1.00 94.75 126 VAL A N 1
ATOM 1027 C CA . VAL A 1 126 ? -1.282 -3.496 3.344 1.00 94.75 126 VAL A CA 1
ATOM 1028 C C . VAL A 1 126 ? -2.424 -2.577 2.977 1.00 94.75 126 VAL A C 1
ATOM 1030 O O . VAL A 1 126 ? -2.855 -1.771 3.804 1.00 94.75 126 VAL A O 1
ATOM 1033 N N . VAL A 1 127 ? -2.910 -2.696 1.747 1.00 95.75 127 VAL A N 1
ATOM 1034 C CA . VAL A 1 127 ? -3.981 -1.852 1.227 1.00 95.75 127 VAL A CA 1
ATOM 1035 C C . VAL A 1 127 ? -5.181 -2.686 0.791 1.00 95.75 127 VAL A C 1
ATOM 1037 O O . VAL A 1 127 ? -5.028 -3.837 0.380 1.00 95.75 127 VAL A O 1
ATOM 1040 N N . LYS A 1 128 ? -6.390 -2.134 0.917 1.00 96.00 128 LYS A N 1
ATOM 1041 C CA . LYS A 1 128 ? -7.656 -2.856 0.703 1.00 96.00 128 LYS A CA 1
ATOM 1042 C C . LYS A 1 128 ? -8.727 -1.954 0.084 1.00 96.00 128 LYS A C 1
ATOM 1044 O O . LYS A 1 128 ? -8.718 -0.750 0.315 1.00 96.00 128 LYS A O 1
ATOM 1049 N N . GLN A 1 129 ? -9.654 -2.536 -0.684 1.00 93.31 129 GLN A N 1
ATOM 1050 C CA . GLN A 1 129 ? -10.740 -1.793 -1.349 1.00 93.31 129 GLN A CA 1
ATOM 1051 C C . GLN A 1 129 ? -11.721 -1.123 -0.378 1.00 93.31 129 GLN A C 1
ATOM 1053 O O . GLN A 1 129 ? -12.322 -0.114 -0.725 1.00 93.31 129 GLN A O 1
ATOM 1058 N N . GLY A 1 130 ? -11.889 -1.675 0.825 1.00 92.06 130 GLY A N 1
ATOM 1059 C CA . GLY A 1 130 ? -12.723 -1.114 1.885 1.00 92.06 130 GLY A CA 1
ATOM 1060 C C . GLY A 1 130 ? -11.904 -0.759 3.124 1.00 92.06 130 GLY A C 1
ATOM 1061 O O . GLY A 1 130 ? -10.996 -1.501 3.506 1.00 92.06 130 GLY A O 1
ATOM 1062 N N . TYR A 1 131 ? -12.267 0.348 3.776 1.00 91.25 131 TYR A N 1
ATOM 1063 C CA . TYR A 1 131 ? -11.570 0.895 4.948 1.00 91.25 131 TYR A CA 1
ATOM 1064 C C . TYR A 1 131 ? -11.752 0.054 6.220 1.00 91.25 131 TYR A C 1
ATOM 1066 O O . TYR A 1 131 ? -10.920 0.095 7.124 1.00 91.25 131 TYR A O 1
ATOM 1074 N N . SER A 1 132 ? -12.854 -0.695 6.310 1.00 90.12 132 SER A N 1
ATOM 1075 C CA . SER A 1 132 ? -13.170 -1.511 7.483 1.00 90.12 132 SER A CA 1
ATOM 1076 C C . SER A 1 132 ? -12.366 -2.811 7.496 1.00 90.12 132 SER A C 1
ATOM 1078 O O . SER A 1 132 ? -12.060 -3.377 6.447 1.00 90.12 132 SER A O 1
ATOM 1080 N N . TYR A 1 133 ? -12.024 -3.312 8.678 1.00 92.12 133 TYR A N 1
ATOM 1081 C CA . TYR A 1 133 ? -11.369 -4.607 8.827 1.00 92.12 133 TYR A CA 1
ATOM 1082 C C . TYR A 1 133 ? -11.768 -5.273 10.143 1.00 92.12 133 TYR A C 1
ATOM 1084 O O . TYR A 1 133 ? -12.053 -4.609 11.140 1.00 92.12 133 TYR A O 1
ATOM 1092 N N . THR A 1 134 ? -11.797 -6.601 10.130 1.00 94.38 134 THR A N 1
ATOM 1093 C CA . THR A 1 134 ? -12.121 -7.442 11.286 1.00 94.38 134 THR A CA 1
ATOM 1094 C C . THR A 1 134 ? -10.846 -8.024 11.892 1.00 94.38 134 THR A C 1
ATOM 1096 O O . THR A 1 134 ? -9.789 -8.004 11.262 1.00 94.38 134 THR A O 1
ATOM 1099 N N . ASP A 1 135 ? -10.932 -8.591 13.096 1.00 95.44 135 ASP A N 1
ATOM 1100 C CA . ASP A 1 135 ? -9.793 -9.310 13.685 1.00 95.44 135 ASP A CA 1
ATOM 1101 C C . ASP A 1 135 ? -9.380 -10.526 12.834 1.00 95.44 135 ASP A C 1
ATOM 1103 O O . ASP A 1 135 ? -8.193 -10.795 12.694 1.00 95.44 135 ASP A O 1
ATOM 1107 N N . ALA A 1 136 ? -10.328 -11.182 12.154 1.00 96.38 136 ALA A N 1
ATOM 1108 C CA . ALA A 1 136 ? -10.023 -12.261 11.211 1.00 96.38 136 ALA A CA 1
ATOM 1109 C C . ALA A 1 136 ? -9.191 -11.776 10.009 1.00 96.38 136 ALA A C 1
ATOM 1111 O O . ALA A 1 136 ? -8.296 -12.482 9.549 1.00 96.38 136 ALA A O 1
ATOM 1112 N N . PHE A 1 137 ? -9.437 -10.557 9.515 1.00 96.00 137 PHE A N 1
ATOM 1113 C CA . PHE A 1 137 ? -8.582 -9.967 8.484 1.00 96.00 137 PHE A CA 1
ATOM 1114 C C . PHE A 1 137 ? -7.171 -9.677 9.015 1.00 96.00 137 PHE A C 1
ATOM 1116 O O . PHE A 1 137 ? -6.199 -9.891 8.294 1.00 96.00 137 PHE A O 1
ATOM 1123 N N . LYS A 1 138 ? -7.036 -9.241 10.278 1.00 95.06 138 LYS A N 1
ATOM 1124 C CA . LYS A 1 138 ? -5.716 -9.013 10.891 1.00 95.06 138 LYS A CA 1
ATOM 1125 C C . LYS A 1 138 ? -4.879 -10.285 10.912 1.00 95.06 138 LYS A C 1
ATOM 1127 O O . LYS A 1 138 ? -3.728 -10.235 10.499 1.00 95.06 138 LYS A O 1
ATOM 1132 N N . GLU A 1 139 ? -5.471 -11.414 11.302 1.00 94.19 139 GLU A N 1
ATOM 1133 C CA . GLU A 1 139 ? -4.788 -12.716 11.321 1.00 94.19 139 GLU A CA 1
ATOM 1134 C C . GLU A 1 139 ? -4.285 -13.124 9.925 1.00 94.19 139 GLU A C 1
ATOM 1136 O O . GLU A 1 139 ? -3.164 -13.615 9.780 1.00 94.19 139 GLU A O 1
ATOM 1141 N N . VAL A 1 140 ? -5.086 -12.879 8.877 1.00 94.19 140 VAL A N 1
ATOM 1142 C CA . VAL A 1 140 ? -4.670 -13.110 7.482 1.00 94.19 140 VAL A CA 1
ATOM 1143 C C . VAL A 1 140 ? -3.448 -12.258 7.146 1.00 94.19 140 VAL A C 1
ATOM 1145 O O . VAL A 1 140 ? -2.446 -12.774 6.645 1.00 94.19 140 VAL A O 1
ATOM 1148 N N . VAL A 1 141 ? -3.515 -10.960 7.440 1.00 93.88 141 VAL A N 1
ATOM 1149 C CA . VAL A 1 141 ? -2.429 -10.020 7.158 1.00 93.88 141 VAL A CA 1
ATOM 1150 C C . VAL A 1 141 ? -1.159 -10.393 7.923 1.00 93.88 141 VAL A C 1
ATOM 1152 O O . VAL A 1 141 ? -0.101 -10.489 7.307 1.00 93.88 141 VAL A O 1
ATOM 1155 N N . GLU A 1 142 ? -1.254 -10.656 9.225 1.00 91.75 142 GLU A N 1
ATOM 1156 C CA . GLU A 1 142 ? -0.135 -11.073 10.079 1.00 91.75 142 GLU A CA 1
ATOM 1157 C C . GLU A 1 142 ? 0.557 -12.328 9.535 1.00 91.75 142 GLU A C 1
ATOM 1159 O O . GLU A 1 142 ? 1.787 -12.367 9.445 1.00 91.75 142 GLU A O 1
ATOM 1164 N N . GLY A 1 143 ? -0.217 -13.325 9.095 1.00 91.00 143 GLY A N 1
ATOM 1165 C CA . GLY A 1 143 ? 0.323 -14.543 8.491 1.00 91.00 143 GLY A CA 1
ATOM 1166 C C . GLY A 1 143 ? 1.120 -14.271 7.211 1.00 91.00 143 GLY A C 1
ATOM 1167 O O . GLY A 1 143 ? 2.232 -14.777 7.050 1.00 91.00 143 GLY A O 1
ATOM 1168 N N . HIS A 1 144 ? 0.591 -13.435 6.316 1.00 90.75 144 HIS A N 1
ATOM 1169 C CA . HIS A 1 144 ? 1.274 -13.045 5.079 1.00 90.75 144 HIS A CA 1
ATOM 1170 C C . HIS A 1 144 ? 2.527 -12.202 5.337 1.00 90.75 144 HIS A C 1
ATOM 1172 O O . HIS A 1 144 ? 3.557 -12.381 4.684 1.00 90.75 144 HIS A O 1
ATOM 1178 N N . TYR A 1 145 ? 2.450 -11.299 6.304 1.00 88.19 145 TYR A N 1
ATOM 1179 C CA . TYR A 1 145 ? 3.538 -10.409 6.669 1.00 88.19 145 TYR A CA 1
ATOM 1180 C C . TYR A 1 145 ? 4.696 -11.176 7.329 1.00 88.19 145 TYR A C 1
ATOM 1182 O O . TYR A 1 145 ? 5.861 -10.938 7.012 1.00 88.19 145 TYR A O 1
ATOM 1190 N N . SER A 1 146 ? 4.379 -12.165 8.174 1.00 85.62 146 SER A N 1
ATOM 1191 C CA . SER A 1 146 ? 5.362 -13.082 8.763 1.00 85.62 146 SER A CA 1
ATOM 1192 C C . SER A 1 146 ? 6.003 -13.971 7.697 1.00 85.62 146 SER A C 1
ATOM 1194 O O . SER A 1 146 ? 7.224 -14.075 7.644 1.00 85.62 146 SER A O 1
ATOM 1196 N N . ALA A 1 147 ? 5.210 -14.535 6.781 1.00 85.88 147 ALA A N 1
ATOM 1197 C CA . ALA A 1 147 ? 5.729 -15.348 5.678 1.00 85.88 147 ALA A CA 1
ATOM 1198 C C . ALA A 1 147 ? 6.651 -14.570 4.719 1.00 85.88 147 ALA A C 1
ATOM 1200 O O . ALA A 1 147 ? 7.478 -15.177 4.041 1.00 85.88 147 ALA A O 1
ATOM 1201 N N . SER A 1 148 ? 6.517 -13.243 4.668 1.00 80.19 148 SER A N 1
ATOM 1202 C CA . SER A 1 148 ? 7.361 -12.363 3.850 1.00 80.19 148 SER A CA 1
ATOM 1203 C C . SER A 1 148 ? 8.699 -12.012 4.516 1.00 80.19 148 SER A C 1
ATOM 1205 O O . SER A 1 148 ? 9.532 -11.366 3.889 1.00 80.19 148 SER A O 1
ATOM 1207 N N . GLY A 1 149 ? 8.918 -12.423 5.773 1.00 77.94 149 GLY A N 1
ATOM 1208 C CA . GLY A 1 149 ? 10.147 -12.150 6.528 1.00 77.94 149 GLY A CA 1
ATOM 1209 C C . GLY A 1 149 ? 10.265 -10.714 7.051 1.00 77.94 149 GLY A C 1
ATOM 121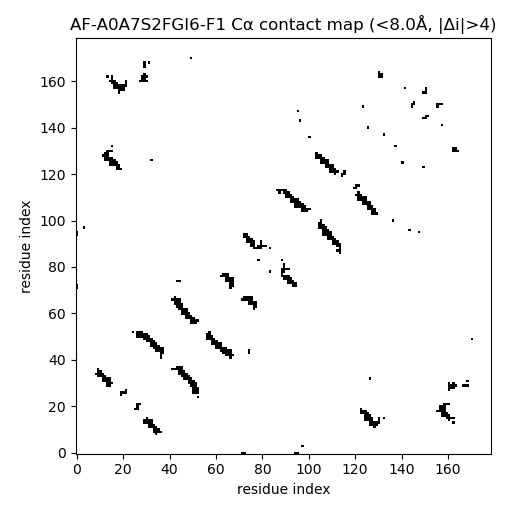0 O O . GLY A 1 149 ? 11.294 -10.343 7.604 1.00 77.94 149 GLY A O 1
ATOM 1211 N N . PHE A 1 150 ? 9.222 -9.888 6.911 1.00 74.00 150 PHE A N 1
ATOM 1212 C CA . PHE A 1 150 ? 9.245 -8.499 7.382 1.00 74.00 150 PHE A CA 1
ATOM 1213 C C . PHE A 1 150 ? 9.172 -8.376 8.913 1.00 74.00 150 PHE A C 1
ATOM 1215 O O . PHE A 1 150 ? 9.581 -7.353 9.445 1.00 74.00 150 PHE A O 1
ATOM 1222 N N . LEU A 1 151 ? 8.659 -9.396 9.614 1.00 59.84 151 LEU A N 1
ATOM 1223 C CA . LEU A 1 151 ? 8.518 -9.434 11.082 1.00 59.84 151 LEU A CA 1
ATOM 1224 C C . LEU A 1 151 ? 9.707 -10.088 11.809 1.00 59.84 151 LEU A C 1
ATOM 1226 O O . LEU A 1 151 ? 9.664 -10.196 13.031 1.00 59.84 151 LEU A O 1
ATOM 1230 N N . ASP A 1 152 ? 10.741 -10.544 11.092 1.00 58.38 152 ASP A N 1
ATOM 1231 C CA . ASP A 1 152 ? 11.854 -11.305 11.691 1.00 58.38 152 ASP A CA 1
ATOM 1232 C C . ASP A 1 152 ? 12.865 -10.430 12.461 1.00 58.38 152 ASP A C 1
ATOM 1234 O O . ASP A 1 152 ? 13.696 -10.960 13.199 1.00 58.38 152 ASP A O 1
ATOM 1238 N N . ASP A 1 153 ? 12.778 -9.101 12.342 1.00 54.69 153 ASP A N 1
ATOM 1239 C CA . ASP A 1 153 ? 13.523 -8.155 13.177 1.00 54.69 153 ASP A CA 1
ATOM 1240 C C . ASP A 1 153 ? 12.610 -7.596 14.276 1.00 54.69 153 ASP A C 1
ATOM 1242 O O . ASP A 1 153 ? 11.564 -7.017 13.977 1.00 54.69 153 ASP A O 1
ATOM 1246 N N . ASP A 1 154 ? 13.059 -7.663 15.536 1.00 50.12 154 ASP A N 1
ATOM 1247 C CA . ASP A 1 154 ? 12.382 -7.136 16.743 1.00 50.12 154 ASP A CA 1
ATOM 1248 C C . ASP A 1 154 ? 11.966 -5.642 16.645 1.00 50.12 154 ASP A C 1
ATOM 1250 O O . ASP A 1 154 ? 11.219 -5.135 17.484 1.00 50.12 154 ASP A O 1
ATOM 1254 N N . ASP A 1 155 ? 12.422 -4.934 15.607 1.00 55.03 155 ASP A N 1
ATOM 1255 C CA . ASP A 1 155 ? 12.146 -3.526 15.314 1.00 55.03 155 ASP A CA 1
ATOM 1256 C C . ASP A 1 155 ? 11.058 -3.282 14.243 1.00 55.03 155 ASP A C 1
ATOM 1258 O O . ASP A 1 155 ? 10.720 -2.123 13.986 1.00 55.03 155 ASP A O 1
ATOM 1262 N N . GLN A 1 156 ? 10.537 -4.313 13.569 1.00 63.12 156 GLN A N 1
ATOM 1263 C CA . GLN A 1 156 ? 9.554 -4.167 12.483 1.00 63.12 156 GLN A CA 1
ATOM 1264 C C . GLN A 1 156 ? 8.169 -4.665 12.903 1.00 63.12 156 GLN A C 1
ATOM 1266 O O . GLN A 1 156 ? 7.649 -5.645 12.379 1.00 63.12 156 GLN A O 1
ATOM 1271 N N . GLY A 1 157 ? 7.553 -3.977 13.866 1.00 74.31 157 GLY A N 1
ATOM 1272 C CA . GLY A 1 157 ? 6.175 -4.269 14.266 1.00 74.31 157 GLY A CA 1
ATOM 1273 C C . GLY A 1 157 ? 5.181 -4.035 13.125 1.00 74.31 157 GLY A C 1
ATOM 1274 O O . GLY A 1 157 ? 5.356 -3.116 12.333 1.00 74.31 157 GLY A O 1
ATOM 1275 N N . LEU A 1 158 ? 4.121 -4.842 13.056 1.00 87.50 158 LEU A N 1
ATOM 1276 C CA . LEU A 1 158 ? 2.964 -4.583 12.199 1.00 87.50 158 LEU A CA 1
ATOM 1277 C C . LEU A 1 158 ? 1.949 -3.733 12.969 1.00 87.50 158 LEU A C 1
ATOM 1279 O O . LEU A 1 158 ? 1.480 -4.123 14.040 1.00 87.50 158 LEU A O 1
ATOM 1283 N N . TYR A 1 159 ? 1.585 -2.586 12.409 1.00 89.31 159 TYR A N 1
ATOM 1284 C CA . TYR A 1 159 ? 0.619 -1.666 12.994 1.00 89.31 159 TYR A CA 1
ATOM 1285 C C . TYR A 1 159 ? -0.609 -1.561 12.106 1.00 89.31 159 TYR A C 1
ATOM 1287 O O . TYR A 1 159 ? -0.486 -1.338 10.906 1.00 89.31 159 TYR A O 1
ATOM 1295 N N . PHE A 1 160 ? -1.789 -1.679 12.710 1.00 91.25 160 PHE A N 1
ATOM 1296 C CA . PHE A 1 160 ? -3.064 -1.455 12.037 1.00 91.25 160 PHE A CA 1
ATOM 1297 C C . PHE A 1 160 ? -3.511 -0.009 12.250 1.00 91.25 160 PHE A C 1
ATOM 1299 O O . PHE A 1 160 ? -3.587 0.469 13.385 1.00 91.25 160 PHE A O 1
ATOM 1306 N N . TYR A 1 161 ? -3.799 0.689 11.155 1.00 89.81 161 TYR A N 1
ATOM 1307 C CA . TYR A 1 161 ? -4.151 2.104 11.174 1.00 89.81 161 TYR A CA 1
ATOM 1308 C C . TYR A 1 161 ? -5.640 2.307 11.421 1.00 89.81 161 TYR A C 1
ATOM 1310 O O . TYR A 1 161 ? -6.483 1.475 11.071 1.00 89.81 161 TYR A O 1
ATOM 1318 N N . ASN A 1 162 ? -5.978 3.436 12.043 1.00 86.50 162 ASN A N 1
ATOM 1319 C CA . ASN A 1 162 ? -7.367 3.777 12.296 1.00 86.50 162 ASN A CA 1
ATOM 1320 C C . ASN A 1 162 ? -8.021 4.313 11.014 1.00 86.50 162 ASN A C 1
ATOM 1322 O O . ASN A 1 162 ? -7.565 5.298 10.424 1.00 86.50 162 ASN A O 1
ATOM 1326 N N . GLN A 1 163 ? -9.102 3.652 10.618 1.00 88.25 163 GLN A N 1
ATOM 1327 C CA . GLN A 1 163 ? -9.890 3.913 9.422 1.00 88.25 163 GLN A CA 1
ATOM 1328 C C . GLN A 1 163 ? -11.361 4.038 9.837 1.00 88.25 163 GLN A C 1
ATOM 1330 O O . GLN A 1 163 ? -11.819 3.304 10.713 1.00 88.25 163 GLN A O 1
ATOM 1335 N N . SER A 1 164 ? -12.100 4.982 9.257 1.00 85.75 164 SER A N 1
ATOM 1336 C CA . SER A 1 164 ? -13.452 5.324 9.718 1.00 85.75 164 SER A CA 1
ATOM 1337 C C . SER A 1 164 ? -14.275 5.953 8.599 1.00 85.75 164 SER A C 1
ATOM 1339 O O . SER A 1 164 ? -13.732 6.653 7.755 1.00 85.75 164 SER A O 1
ATOM 1341 N N . ASP A 1 165 ? -15.597 5.798 8.642 1.00 84.62 165 ASP A N 1
ATOM 1342 C CA . ASP A 1 165 ? -16.526 6.508 7.747 1.00 84.62 165 ASP A CA 1
ATOM 1343 C C . ASP A 1 165 ? -16.519 8.032 7.956 1.00 84.62 165 ASP A C 1
ATOM 1345 O O . ASP A 1 165 ? -16.921 8.792 7.080 1.00 84.62 165 ASP A O 1
ATOM 1349 N N . THR A 1 166 ? -16.034 8.490 9.110 1.00 85.06 166 THR A N 1
ATOM 1350 C CA . THR A 1 166 ? -15.847 9.912 9.423 1.00 85.06 166 THR A CA 1
ATOM 1351 C C . THR A 1 166 ? -14.612 10.527 8.764 1.00 85.06 166 THR A C 1
ATOM 1353 O O . THR A 1 166 ? -14.376 11.725 8.918 1.00 85.06 166 THR A O 1
ATOM 1356 N N . CYS A 1 167 ? -13.766 9.716 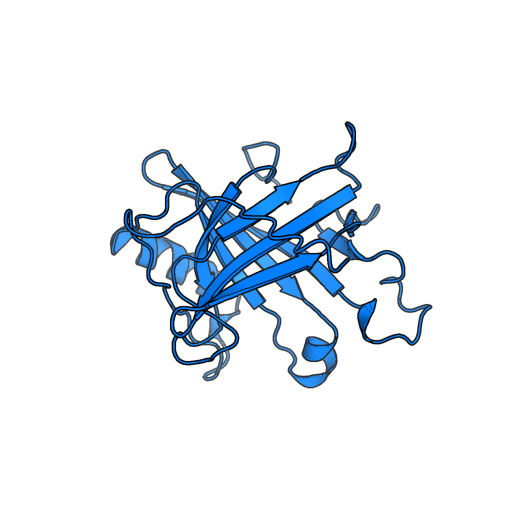8.132 1.00 83.31 167 CYS A N 1
ATOM 1357 C CA . CYS A 1 167 ? -12.592 10.192 7.420 1.00 83.31 167 CYS A CA 1
ATOM 1358 C C . CYS A 1 167 ? -12.996 10.868 6.106 1.00 83.31 167 CYS A C 1
ATOM 1360 O O . CYS A 1 167 ? -13.858 10.383 5.376 1.00 83.31 167 CYS A O 1
ATOM 1362 N N . ASP A 1 168 ? -12.334 11.979 5.792 1.00 80.69 168 ASP A N 1
ATOM 1363 C CA . ASP A 1 168 ? -12.466 12.628 4.493 1.00 80.69 168 ASP A CA 1
ATOM 1364 C C . ASP A 1 168 ? -11.465 12.001 3.518 1.00 80.69 168 ASP A C 1
ATOM 1366 O O . ASP A 1 168 ? -10.296 12.379 3.486 1.00 80.69 168 ASP A O 1
ATOM 1370 N N . TYR A 1 169 ? -11.926 10.991 2.781 1.00 77.31 169 TYR A N 1
ATOM 1371 C CA . TYR A 1 169 ? -11.154 10.303 1.738 1.00 77.31 169 TYR A CA 1
ATOM 1372 C C . TYR A 1 169 ? -11.282 10.978 0.369 1.00 77.31 169 TYR A C 1
ATOM 1374 O O . TYR A 1 169 ? -11.005 10.374 -0.664 1.00 77.31 169 TYR A O 1
ATOM 1382 N N . VAL A 1 170 ? -11.793 12.209 0.324 1.00 75.88 170 VAL A N 1
ATOM 1383 C CA . VAL A 1 170 ? -11.790 12.967 -0.920 1.00 75.88 170 VAL A CA 1
ATOM 1384 C C . VAL A 1 170 ? -10.374 13.484 -1.139 1.00 75.88 170 VAL A C 1
ATOM 1386 O O . VAL A 1 170 ? -9.822 14.192 -0.296 1.00 75.88 170 VAL A O 1
ATOM 1389 N N . TRP A 1 171 ? -9.805 13.159 -2.299 1.00 66.88 171 TRP A N 1
ATOM 1390 C CA . TRP A 1 171 ? -8.551 13.727 -2.782 1.00 66.88 171 TRP A CA 1
ATOM 1391 C C . TRP A 1 171 ? -8.717 15.231 -3.010 1.00 66.88 171 TRP A C 1
ATOM 1393 O O . TRP A 1 171 ? -9.041 15.706 -4.100 1.00 66.88 171 TRP A O 1
ATOM 1403 N N . HIS A 1 172 ? -8.531 16.011 -1.949 1.00 59.62 172 HIS A N 1
ATOM 1404 C CA . HIS A 1 172 ? -8.474 17.459 -2.044 1.00 59.62 172 HIS A CA 1
ATOM 1405 C C . HIS A 1 172 ? -7.086 17.835 -2.542 1.00 59.62 172 HIS A C 1
ATOM 1407 O O . HIS A 1 172 ? -6.188 18.095 -1.739 1.00 59.62 172 HIS A O 1
ATOM 1413 N N . HIS A 1 173 ? -6.909 17.935 -3.859 1.00 48.03 173 HIS A N 1
ATOM 1414 C CA . HIS A 1 173 ? -5.821 18.742 -4.401 1.00 48.03 173 HIS A CA 1
ATOM 1415 C C . HIS A 1 173 ? -6.097 20.192 -4.002 1.00 48.03 173 HIS A C 1
ATOM 1417 O O . HIS A 1 173 ? -6.664 20.977 -4.757 1.00 48.03 173 HIS A O 1
ATOM 1423 N N . ARG A 1 174 ? -5.717 20.578 -2.784 1.00 41.31 174 ARG A N 1
ATOM 1424 C CA . ARG A 1 174 ? -5.508 21.986 -2.481 1.00 41.31 174 ARG A CA 1
ATOM 1425 C C . ARG A 1 174 ? -4.170 22.350 -3.103 1.00 41.31 174 ARG A C 1
ATOM 1427 O O . ARG A 1 174 ? -3.202 22.608 -2.394 1.00 41.31 174 ARG A O 1
ATOM 1434 N N . SER A 1 175 ? -4.133 22.422 -4.435 1.00 34.38 175 SER A N 1
ATOM 1435 C CA . SER A 1 175 ? -3.385 23.508 -5.042 1.00 34.38 175 SER A CA 1
ATOM 1436 C C . SER A 1 175 ? -4.038 24.770 -4.487 1.00 34.38 175 SER A C 1
ATOM 1438 O O . SER A 1 175 ? -5.035 25.280 -4.991 1.00 34.38 175 SER A O 1
ATOM 1440 N N . VAL A 1 176 ? -3.533 25.249 -3.354 1.00 34.66 176 VAL A N 1
ATOM 1441 C CA . VAL A 1 176 ? -3.471 26.690 -3.205 1.00 34.66 176 VAL A CA 1
ATOM 1442 C C . VAL A 1 176 ? -2.614 27.105 -4.386 1.00 34.66 176 VAL A C 1
ATOM 1444 O O . VAL A 1 176 ? -1.400 26.918 -4.364 1.00 34.66 176 VAL A O 1
ATOM 1447 N N . ASP A 1 177 ? -3.281 27.541 -5.454 1.00 32.41 177 ASP A N 1
ATOM 1448 C CA . ASP A 1 177 ? -2.710 28.503 -6.374 1.00 32.41 177 ASP A CA 1
ATOM 1449 C C . ASP A 1 177 ? -2.158 29.606 -5.473 1.00 32.41 177 ASP A C 1
ATOM 1451 O O . ASP A 1 177 ? -2.893 30.410 -4.897 1.00 32.41 177 ASP A O 1
ATOM 1455 N N . VAL A 1 178 ? -0.857 29.528 -5.213 1.00 30.39 178 VAL A N 1
ATOM 1456 C CA . VAL A 1 178 ? -0.115 30.635 -4.644 1.00 30.39 178 VAL A CA 1
ATOM 1457 C C . VAL A 1 178 ? -0.043 31.636 -5.790 1.00 30.39 178 VAL A C 1
ATOM 1459 O O . VAL A 1 178 ? 0.805 31.500 -6.670 1.00 30.39 178 VAL A O 1
ATOM 1462 N N . GLU A 1 179 ? -1.011 32.556 -5.832 1.00 31.97 179 GLU A N 1
ATOM 1463 C CA . GLU A 1 179 ? -0.859 33.820 -6.564 1.00 31.97 179 GLU A CA 1
ATOM 1464 C C . GLU A 1 179 ? 0.374 34.589 -6.067 1.00 31.97 179 GLU A C 1
ATOM 1466 O O . GLU A 1 179 ? 0.619 34.612 -4.833 1.00 31.97 179 GLU A O 1
#

Solvent-accessible surface area (backbone atoms only — not comparable to full-atom values): 10297 Å² total; per-residue (Å²): 80,96,81,65,94,74,88,71,78,68,44,72,27,24,44,44,32,26,50,66,59,81,87,39,86,93,42,42,34,47,32,34,36,36,31,45,53,64,81,100,36,85,47,35,34,31,40,36,39,40,27,35,42,98,89,43,81,46,75,52,76,47,72,59,19,38,42,41,90,94,40,73,57,30,32,25,36,72,59,40,84,68,86,50,91,54,60,87,24,48,28,39,34,34,52,79,46,76,52,74,56,99,89,35,52,32,35,28,41,34,42,34,40,48,66,22,84,77,64,76,52,59,47,48,32,30,33,20,66,54,63,76,83,53,72,70,53,48,54,55,50,52,53,54,43,49,75,69,58,58,52,77,46,100,81,34,54,81,32,74,49,59,56,57,92,87,45,82,80,68,88,73,81,74,72,70,76,78,124

Sequence (179 aa):
YTNGSWGSVEGDWYVIAGNVPTDKSAVGNCMQMKFEFPEDTTEWMNQEMMYKSGGTDYMWNYTGNEELTDYTGVWKNEDGDGDNDEIYDRFWSSVWAVGEFEGEKWFGWYFCGPAVDYTQKGMPWVVKQGYSYTDAFKEVVEGHYSASGFLDDDDQGLYFYNQSDTCDYVWHHRSVDVE

Organism: NCBI:txid236787

pLDDT: mean 75.51, std 16.98, range [30.39, 96.38]

Secondary structure (DSSP, 8-state):
-TT-TTS---EEEEEEEESS-TTSTTS-EEEEEEEE--TT-SSEEEEEEEEEETTEEEEEEEEEEEEPTTSTTEEEETTTTTT---GGG--EEEEEEEEEETTEEEEEEEEE-THHHHH---EEEEEESSS---HHHHHHHHHHHHHTTTTSSTT---EEPP--TTS--S---------

Nearest PDB structures (foldseek):
  3eyc-assembly1_A  TM=6.865E-01  e=2.683E-04  Homo sapiens
  3ebw-assembly1_A  TM=6.764E-01  e=8.764E-04  Periplaneta americana
  2wq9-assembly1_A  TM=5.960E-01  e=7.458E-04  Homo sapiens
  4mob-assembly1_A  TM=1.929E-01  e=1.471E+00  Homo sapiens

Radius of gyration: 16.28 Å; Cα contacts (8 Å, |Δi|>4):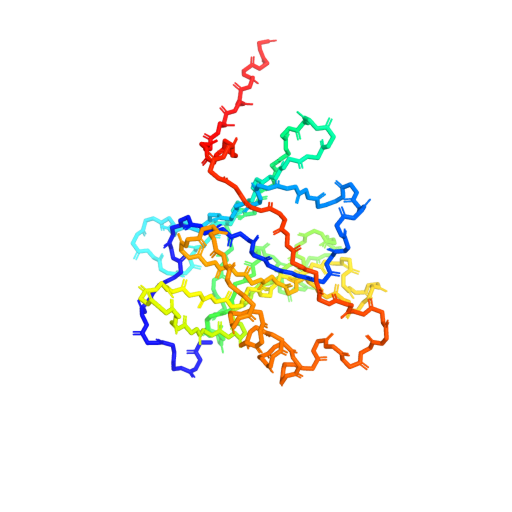 338; chains: 1; bounding box: 41×49×39 Å